Protein AF-A0A4R5DJC1-F1 (afdb_monomer_lite)

Radius of gyration: 18.37 Å; chains: 1; bounding box: 54×45×57 Å

InterPro domains:
  IPR001585 Transaldolase/Fructose-6-phosphate aldolase [PF00923] (17-155)
  IPR001585 Transaldolase/Fructose-6-phosphate aldolase [PTHR10683] (9-154)
  IPR004732 Transaldolase type 2 [MF_00493] (1-156)
  IPR013785 Aldolase-type TIM barrel [G3DSA:3.20.20.70] (5-159)
  IPR018225 Transaldolase, active site [PS01054] (43-51)

Foldseek 3Di:
DQDPQPQSVCVVVPHAAEAAAFAPCCLVVCVLLCCVVPVRHFEYEYDPVRLVCRCVPDPVCVVLVVVCVVVVNDPVRSSLVVVLVRQLSQLVSLPVSCVVVVNPTSEYEDEDDVVCLQPQVSLLVRLLVSCVSSVHPRYEYEHEPDPRNVVSQVNNFDDDDDDPDDDDHDTRYAYDDPDPDDDDDRDPDDDDDDDDDD

Organism: NCBI:txid2530372

Secondary structure (DSSP, 8-state):
---S-HHHHHHHTTPPEEES---HHHHHTSHHHHHHHHH-EEEE---HHHHHHHHHH-GGGHHHHHHHHHHT--HHHHHHHHHHHHHHHHHHHTHHHHHHTTTSS-EEEEEPPGGGTT-HHHHHHHHHHHHHHH--TTEEEEEE--TTTHHHHHHTS------SSS--PPPSEEEE---SS-----------------

Sequence (198 aa):
MTSTEPLAQLSAVGVAIWLDDLSRDRLHTGNLKSMIENKHVVGVTTNPSIFQTAISKSSLYDDHIRAAAETGEDAHGAVRRFTTDDVRNAADLFTAVAEQSGNGDGRVSIEVDPRLAHDTDATISQAQDLWTEIGRPNIYVKIPATTLSLPAITAASPSRPYEAGGARHDRAVSVLRLRRVGQWRTCARTSRKADNRW

pLDDT: mean 81.43, std 24.59, range [25.67, 98.69]

Structure (mmCIF, N/CA/C/O backbone):
data_AF-A0A4R5DJC1-F1
#
_entry.id   AF-A0A4R5DJC1-F1
#
loop_
_atom_site.group_PDB
_atom_site.id
_atom_site.type_symbol
_atom_site.label_atom_id
_atom_site.label_alt_id
_atom_site.label_comp_id
_atom_site.label_asym_id
_atom_site.label_entity_id
_atom_site.label_seq_id
_atom_site.pdbx_PDB_ins_code
_atom_site.Cartn_x
_atom_site.Cartn_y
_atom_site.Cartn_z
_atom_site.occupancy
_atom_site.B_iso_or_equiv
_atom_site.auth_seq_id
_atom_site.auth_comp_id
_atom_site.auth_asym_id
_atom_site.auth_atom_id
_atom_site.pdbx_PDB_model_num
ATOM 1 N N . MET A 1 1 ? 3.974 -1.816 -35.598 1.00 42.62 1 MET A N 1
ATOM 2 C CA . MET A 1 1 ? 3.033 -0.709 -35.331 1.00 42.62 1 MET A CA 1
ATOM 3 C C . MET A 1 1 ? 3.268 -0.248 -33.905 1.00 42.62 1 MET A C 1
ATOM 5 O O . MET A 1 1 ? 3.088 -1.044 -32.996 1.00 42.62 1 MET A O 1
ATOM 9 N N . THR A 1 2 ? 3.766 0.970 -33.704 1.00 51.94 2 THR A N 1
ATOM 10 C CA . THR A 1 2 ? 3.865 1.575 -32.368 1.00 51.94 2 THR A CA 1
ATOM 11 C C . THR A 1 2 ? 2.455 1.890 -31.880 1.00 51.94 2 THR A C 1
ATOM 13 O O . THR A 1 2 ? 1.727 2.597 -32.575 1.00 51.94 2 THR A O 1
ATOM 16 N N . SER A 1 3 ? 2.057 1.338 -30.731 1.00 60.03 3 SER A N 1
ATOM 17 C CA . SER A 1 3 ? 0.774 1.655 -30.092 1.00 60.03 3 SER A CA 1
ATOM 18 C C . SER A 1 3 ? 0.617 3.175 -29.952 1.00 60.03 3 SER A C 1
ATOM 20 O O . SER A 1 3 ? 1.565 3.858 -29.561 1.00 60.03 3 SER A O 1
ATOM 22 N N . THR A 1 4 ? -0.555 3.721 -30.289 1.00 74.88 4 THR A N 1
ATOM 23 C CA . THR A 1 4 ? -0.880 5.147 -30.094 1.00 74.88 4 THR A CA 1
ATOM 24 C C . THR A 1 4 ? -1.217 5.477 -28.639 1.00 74.88 4 THR A C 1
ATOM 26 O O . THR A 1 4 ? -1.464 6.636 -28.321 1.00 74.88 4 THR A O 1
ATOM 29 N N . GLU A 1 5 ? -1.244 4.482 -27.748 1.00 89.88 5 GLU A N 1
ATOM 30 C CA . GLU A 1 5 ? -1.493 4.679 -26.323 1.0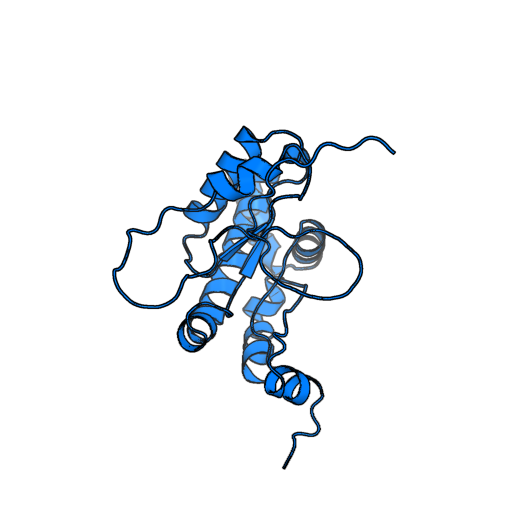0 89.88 5 GLU A CA 1
ATOM 31 C C . GLU A 1 5 ? -0.219 5.172 -25.604 1.00 89.88 5 GLU A C 1
ATOM 33 O O . GLU A 1 5 ? 0.782 4.451 -25.582 1.00 89.88 5 GLU A O 1
ATOM 38 N N . PRO A 1 6 ? -0.228 6.365 -24.971 1.00 94.25 6 PRO A N 1
ATOM 39 C CA . PRO A 1 6 ? 0.964 6.929 -24.327 1.00 94.25 6 PRO A CA 1
ATOM 40 C C . PRO A 1 6 ? 1.573 6.038 -23.236 1.00 94.25 6 PRO A C 1
ATOM 42 O O . PRO A 1 6 ? 2.793 5.957 -23.110 1.00 94.25 6 PRO A O 1
ATOM 45 N N . LEU A 1 7 ? 0.735 5.341 -22.462 1.00 94.88 7 LEU A N 1
ATOM 46 C CA . LEU A 1 7 ? 1.194 4.434 -21.406 1.00 94.88 7 LEU A CA 1
ATOM 47 C C . LEU A 1 7 ? 1.930 3.222 -21.990 1.00 94.88 7 LEU A C 1
ATOM 49 O O . LEU A 1 7 ? 3.010 2.879 -21.519 1.00 94.88 7 LEU A O 1
ATOM 53 N N . ALA A 1 8 ? 1.421 2.657 -23.086 1.00 94.25 8 ALA A N 1
ATOM 54 C CA . ALA A 1 8 ? 2.093 1.572 -23.796 1.00 94.25 8 ALA A CA 1
ATOM 55 C C . ALA A 1 8 ? 3.478 2.000 -24.309 1.00 94.25 8 ALA A C 1
ATOM 57 O O . ALA A 1 8 ? 4.434 1.229 -24.240 1.00 94.25 8 ALA A O 1
ATOM 58 N N . GLN A 1 9 ? 3.603 3.239 -24.799 1.00 95.00 9 GLN A N 1
ATOM 59 C CA . GLN A 1 9 ? 4.881 3.786 -25.266 1.00 95.00 9 GLN A CA 1
ATOM 60 C C . GLN A 1 9 ? 5.890 3.945 -24.122 1.00 95.00 9 GLN A C 1
ATOM 62 O O . GLN A 1 9 ? 7.054 3.588 -24.293 1.00 95.00 9 GLN A O 1
ATOM 67 N N . LEU A 1 10 ? 5.451 4.429 -22.954 1.00 95.69 10 LEU A N 1
ATOM 68 C CA . LEU A 1 10 ? 6.296 4.530 -21.759 1.00 95.69 10 LEU A CA 1
ATOM 69 C C . LEU A 1 10 ? 6.774 3.152 -21.286 1.00 95.69 10 LEU A C 1
ATOM 71 O O . LEU A 1 10 ? 7.970 2.960 -21.058 1.00 95.69 10 LEU A O 1
ATOM 75 N N . SER A 1 11 ? 5.873 2.172 -21.208 1.00 93.44 11 SER A N 1
ATOM 76 C CA . SER A 1 11 ? 6.240 0.804 -20.835 1.00 93.44 11 SER A CA 1
ATOM 77 C C . SER A 1 11 ? 7.200 0.168 -21.841 1.00 93.44 11 SER A C 1
ATOM 79 O O . SER A 1 11 ? 8.162 -0.480 -21.436 1.00 93.44 11 SER A O 1
ATOM 81 N N . ALA A 1 12 ? 7.011 0.406 -23.144 1.00 93.12 12 ALA A N 1
ATOM 82 C CA . ALA A 1 12 ? 7.888 -0.121 -24.191 1.00 93.12 12 ALA A CA 1
ATOM 83 C C . ALA A 1 12 ? 9.332 0.404 -24.102 1.00 93.12 12 ALA A C 1
ATOM 85 O O . ALA A 1 12 ? 10.256 -0.285 -24.532 1.00 93.12 12 ALA A O 1
ATOM 86 N N . VAL A 1 13 ? 9.545 1.595 -23.526 1.00 95.56 13 VAL A N 1
ATOM 87 C CA . VAL A 1 13 ? 10.888 2.147 -23.267 1.00 95.56 13 VAL A CA 1
ATOM 88 C C . VAL A 1 13 ? 11.408 1.845 -21.854 1.00 95.56 13 VAL A C 1
ATOM 90 O O . VAL A 1 13 ? 12.429 2.394 -21.444 1.00 95.56 13 VAL A O 1
ATOM 93 N N . GLY A 1 14 ? 10.732 0.961 -21.112 1.00 92.19 14 GLY A N 1
ATOM 94 C CA . GLY A 1 14 ? 11.166 0.479 -19.798 1.00 92.19 14 GLY A CA 1
ATOM 95 C C . GLY A 1 14 ? 10.777 1.371 -18.616 1.00 92.19 14 GLY A C 1
ATOM 96 O O . GLY A 1 14 ? 11.398 1.275 -17.558 1.00 92.19 14 GLY A O 1
ATOM 97 N N . VAL A 1 15 ? 9.782 2.253 -18.765 1.00 94.88 15 VAL A N 1
ATOM 98 C CA . VAL A 1 15 ? 9.244 3.044 -17.647 1.00 94.88 15 VAL A CA 1
ATOM 99 C C . VAL A 1 15 ? 8.121 2.270 -16.956 1.00 94.88 15 VAL A C 1
ATOM 101 O O . VAL A 1 15 ? 7.094 1.974 -17.565 1.00 94.88 15 VAL A O 1
ATOM 104 N N . ALA A 1 16 ? 8.299 1.994 -15.664 1.00 94.44 16 ALA A N 1
ATOM 105 C CA . ALA A 1 16 ? 7.258 1.421 -14.817 1.00 94.44 16 ALA A CA 1
ATOM 106 C C . ALA A 1 16 ? 6.186 2.473 -14.490 1.00 94.44 16 ALA A C 1
ATOM 108 O O . ALA A 1 16 ? 6.497 3.577 -14.034 1.00 94.44 16 ALA A O 1
ATOM 109 N N . ILE A 1 17 ? 4.917 2.126 -14.705 1.00 96.69 17 ILE A N 1
ATOM 110 C CA . ILE A 1 17 ? 3.771 2.997 -14.429 1.00 96.69 17 ILE A CA 1
ATOM 111 C C . ILE A 1 17 ? 3.125 2.543 -13.127 1.00 96.69 17 ILE A C 1
ATOM 113 O O . ILE A 1 17 ? 2.664 1.410 -13.013 1.00 96.69 17 ILE A O 1
ATOM 117 N N . TRP A 1 18 ? 3.108 3.429 -12.138 1.00 97.44 18 TRP A N 1
ATOM 118 C CA . TRP A 1 18 ? 2.534 3.158 -10.825 1.00 97.44 18 TRP A CA 1
ATOM 119 C C . TRP A 1 18 ? 1.333 4.067 -10.585 1.00 97.44 18 TRP A C 1
ATOM 121 O O . TRP A 1 18 ? 1.338 5.234 -10.985 1.00 97.44 18 TRP A O 1
ATOM 131 N N . LEU A 1 19 ? 0.308 3.528 -9.934 1.00 97.69 19 LEU A N 1
ATOM 132 C CA . LEU A 1 19 ? -0.859 4.285 -9.501 1.00 97.69 19 LEU A CA 1
ATOM 133 C C . LEU A 1 19 ? -0.604 4.870 -8.106 1.00 97.69 19 LEU A C 1
ATOM 135 O O . LEU A 1 19 ? -0.331 4.123 -7.172 1.00 97.69 19 LEU A O 1
ATOM 139 N N . ASP A 1 20 ? -0.737 6.187 -7.955 1.00 96.81 20 ASP A N 1
ATOM 140 C CA . ASP A 1 20 ? -0.621 6.877 -6.659 1.00 96.81 20 ASP A CA 1
ATOM 141 C C . ASP A 1 20 ? -1.987 7.039 -5.980 1.00 96.81 20 ASP A C 1
ATOM 143 O O . ASP A 1 20 ? -2.451 8.146 -5.714 1.00 96.81 20 ASP A O 1
ATOM 147 N N . ASP A 1 21 ? -2.678 5.914 -5.804 1.00 95.62 21 ASP A N 1
ATOM 148 C CA . ASP A 1 21 ? -3.993 5.823 -5.174 1.00 95.62 21 ASP A CA 1
ATOM 149 C C . ASP A 1 21 ? -4.309 4.360 -4.824 1.00 95.62 21 ASP A C 1
ATOM 151 O O . ASP A 1 21 ? -3.963 3.440 -5.569 1.00 95.62 21 ASP A O 1
ATOM 155 N N . LEU A 1 22 ? -5.029 4.146 -3.725 1.00 97.94 22 LEU A N 1
ATOM 156 C CA . LEU A 1 22 ? -5.624 2.860 -3.378 1.00 97.94 22 LEU A CA 1
ATOM 157 C C . LEU A 1 22 ? -6.878 3.090 -2.541 1.00 97.94 22 LEU A C 1
ATOM 159 O O . LEU A 1 22 ? -6.832 3.742 -1.500 1.00 97.94 22 LEU A O 1
ATOM 163 N N . SER A 1 23 ? -7.986 2.496 -2.971 1.00 98.06 23 SER A N 1
ATOM 164 C CA . SER A 1 23 ? -9.222 2.454 -2.198 1.00 98.06 23 SER A CA 1
ATOM 165 C C . SER A 1 23 ? -9.881 1.088 -2.309 1.00 98.06 23 SER A C 1
ATOM 167 O O . SER A 1 23 ? -9.732 0.385 -3.318 1.00 98.06 23 SER A O 1
ATOM 169 N N . ARG A 1 24 ? -10.668 0.734 -1.292 1.00 98.12 24 ARG A N 1
ATOM 170 C CA . ARG A 1 24 ? -11.489 -0.478 -1.306 1.00 98.12 24 ARG A CA 1
ATOM 171 C C . ARG A 1 24 ? -12.470 -0.508 -2.475 1.00 98.12 24 ARG A C 1
ATOM 173 O O . ARG A 1 24 ? -12.664 -1.566 -3.063 1.00 98.12 24 ARG A O 1
ATOM 180 N N . ASP A 1 25 ? -12.998 0.639 -2.899 1.00 98.25 25 ASP A N 1
ATOM 181 C CA . ASP A 1 25 ? -13.841 0.740 -4.095 1.00 98.25 25 ASP A CA 1
ATOM 182 C C . ASP A 1 25 ? -13.114 0.281 -5.355 1.00 98.25 25 ASP A C 1
ATOM 184 O O . ASP A 1 25 ? -13.673 -0.479 -6.144 1.00 98.25 25 ASP A O 1
ATOM 188 N N . ARG A 1 26 ? -11.855 0.694 -5.561 1.00 97.75 26 ARG A N 1
ATOM 189 C CA . ARG A 1 26 ? -11.093 0.280 -6.752 1.00 97.75 26 ARG A CA 1
ATOM 190 C C . ARG A 1 26 ? -10.818 -1.217 -6.774 1.00 97.75 26 ARG A C 1
ATOM 192 O O . ARG A 1 26 ? -10.780 -1.805 -7.856 1.00 97.75 26 ARG A O 1
ATOM 199 N N . LEU A 1 27 ? -10.624 -1.813 -5.598 1.00 98.19 27 LEU A N 1
ATOM 200 C CA . LEU A 1 27 ? -10.469 -3.256 -5.440 1.00 98.19 27 LEU A CA 1
ATOM 201 C C . LEU A 1 27 ? -11.789 -3.972 -5.750 1.00 98.19 27 LEU A C 1
ATOM 203 O O . LEU A 1 27 ? -11.830 -4.840 -6.617 1.00 98.19 27 LEU A O 1
ATOM 207 N N . HIS A 1 28 ? -12.877 -3.552 -5.104 1.00 97.62 28 HIS A N 1
ATOM 208 C CA . HIS A 1 28 ? -14.187 -4.193 -5.200 1.00 97.62 28 HIS A CA 1
ATOM 209 C C . HIS A 1 28 ? -14.818 -4.074 -6.597 1.00 97.62 28 HIS A C 1
ATOM 211 O O . HIS A 1 28 ? -15.391 -5.026 -7.115 1.00 97.62 28 HIS A O 1
ATOM 217 N N . THR A 1 29 ? -14.684 -2.916 -7.246 1.00 97.94 29 THR A N 1
ATOM 218 C CA . THR A 1 29 ? -15.231 -2.673 -8.595 1.00 97.94 29 THR A CA 1
ATOM 219 C C . THR A 1 29 ? -14.421 -3.333 -9.715 1.00 97.94 29 THR A C 1
ATOM 221 O O . THR A 1 29 ? -14.818 -3.267 -10.876 1.00 97.94 29 THR A O 1
ATOM 224 N N . GLY A 1 30 ? -13.261 -3.926 -9.407 1.00 98.06 30 GLY A N 1
ATOM 225 C CA . GLY A 1 30 ? -12.331 -4.449 -10.412 1.00 98.06 30 GLY A CA 1
ATOM 226 C C . GLY A 1 30 ? -11.577 -3.363 -11.190 1.00 98.06 30 GLY A C 1
ATOM 227 O O . GLY A 1 30 ? -10.864 -3.675 -12.145 1.00 98.06 30 GLY A O 1
ATOM 228 N N . ASN A 1 31 ? -11.690 -2.092 -10.789 1.00 98.44 31 ASN A N 1
ATOM 229 C CA . ASN A 1 31 ? -10.989 -0.987 -11.436 1.00 98.44 31 ASN A CA 1
ATOM 230 C C . ASN A 1 31 ? -9.466 -1.180 -11.408 1.00 98.44 31 ASN A C 1
ATOM 232 O O . ASN A 1 31 ? -8.831 -1.025 -12.449 1.00 98.44 31 ASN A O 1
ATOM 236 N N . LEU A 1 32 ? -8.890 -1.570 -10.262 1.00 98.50 32 LEU A N 1
ATOM 237 C CA . LEU A 1 32 ? -7.442 -1.782 -10.162 1.00 98.50 32 LEU A CA 1
ATOM 238 C C . LEU A 1 32 ? -6.976 -2.907 -11.096 1.00 98.50 32 LEU A C 1
ATOM 240 O O . LEU A 1 32 ? -6.005 -2.736 -11.827 1.00 98.50 32 LEU A O 1
ATOM 244 N N . LYS A 1 33 ? -7.718 -4.018 -11.144 1.00 98.31 33 LYS A N 1
ATOM 245 C CA . LYS A 1 33 ? -7.447 -5.125 -12.069 1.00 98.31 33 LYS A CA 1
ATOM 246 C C . LYS A 1 33 ? -7.473 -4.659 -13.529 1.00 98.31 33 LYS A C 1
ATOM 248 O O . LYS A 1 33 ? -6.544 -4.937 -14.279 1.00 98.31 33 LYS A O 1
ATOM 253 N N . SER A 1 34 ? -8.479 -3.872 -13.911 1.00 98.06 34 SER A N 1
ATOM 254 C CA . SER A 1 34 ? -8.561 -3.303 -15.260 1.00 98.06 34 SER A CA 1
ATOM 255 C C . SER A 1 34 ? -7.389 -2.368 -15.582 1.00 98.06 34 SER A C 1
ATOM 257 O O . SER A 1 34 ? -6.911 -2.358 -16.714 1.00 98.06 34 SER A O 1
ATOM 259 N N . MET A 1 35 ? -6.881 -1.604 -14.610 1.00 97.94 35 MET A N 1
ATOM 260 C CA . MET A 1 35 ? -5.698 -0.758 -14.806 1.00 97.94 35 MET A CA 1
ATOM 261 C C . MET A 1 35 ? -4.417 -1.579 -15.014 1.00 97.94 35 MET A C 1
ATOM 263 O O . MET A 1 35 ? -3.579 -1.202 -15.834 1.00 97.94 35 MET A O 1
ATOM 267 N N . ILE A 1 36 ? -4.283 -2.710 -14.320 1.00 97.56 36 ILE A N 1
ATOM 268 C CA . ILE A 1 36 ? -3.177 -3.653 -14.531 1.00 97.56 36 ILE A CA 1
ATOM 269 C C . ILE A 1 36 ? -3.233 -4.209 -15.959 1.00 97.56 36 ILE A C 1
ATOM 271 O O . ILE A 1 36 ? -2.260 -4.118 -16.702 1.00 97.56 36 ILE A O 1
ATOM 275 N N . GLU A 1 37 ? -4.396 -4.721 -16.366 1.00 95.88 37 GLU A N 1
ATOM 276 C CA . GLU A 1 37 ? -4.577 -5.417 -17.647 1.00 95.88 37 GLU A CA 1
ATOM 277 C C . GLU A 1 37 ? -4.556 -4.472 -18.858 1.00 95.88 37 GLU A C 1
ATOM 279 O O . GLU A 1 37 ? -3.999 -4.811 -19.899 1.00 95.88 37 GLU A O 1
ATOM 284 N N . ASN A 1 38 ? -5.149 -3.280 -18.729 1.00 95.75 38 ASN A N 1
ATOM 285 C CA . ASN A 1 38 ? -5.470 -2.413 -19.870 1.00 95.75 38 ASN A CA 1
ATOM 286 C C . ASN A 1 38 ? -4.793 -1.037 -19.826 1.00 95.75 38 ASN A C 1
ATOM 288 O O . ASN A 1 38 ? -5.011 -0.224 -20.726 1.00 95.75 38 ASN A O 1
ATOM 292 N N . LYS A 1 39 ? -4.053 -0.714 -18.758 1.00 96.00 39 LYS A N 1
ATOM 293 C CA . LYS A 1 39 ? -3.379 0.589 -18.593 1.00 96.00 39 LYS A CA 1
ATOM 294 C C . LYS A 1 39 ? -1.911 0.473 -18.207 1.00 96.00 39 LYS A C 1
ATOM 296 O O . LYS A 1 39 ? -1.306 1.479 -17.847 1.00 96.00 39 LYS A O 1
ATOM 301 N N . HIS A 1 40 ? -1.330 -0.721 -18.326 1.00 95.81 40 HIS A N 1
ATOM 302 C CA . HIS A 1 40 ? 0.083 -0.976 -18.048 1.00 95.81 40 HIS A CA 1
ATOM 303 C C . HIS A 1 40 ? 0.516 -0.588 -16.622 1.00 95.81 40 HIS A C 1
ATOM 305 O O . HIS A 1 40 ? 1.689 -0.299 -16.393 1.00 95.81 40 HIS A O 1
ATOM 311 N N . VAL A 1 41 ? -0.417 -0.552 -15.661 1.00 97.62 41 VAL A N 1
ATOM 312 C CA . VAL A 1 41 ? -0.086 -0.269 -14.261 1.00 97.62 41 VAL A CA 1
ATOM 313 C C . VAL A 1 41 ? 0.594 -1.491 -13.659 1.00 97.62 41 VAL A C 1
ATOM 315 O O . VAL A 1 41 ? 0.041 -2.586 -13.662 1.00 97.62 41 VAL A O 1
ATOM 318 N N . VAL A 1 42 ? 1.789 -1.288 -13.111 1.00 97.81 42 VAL A N 1
ATOM 319 C CA . VAL A 1 42 ? 2.643 -2.355 -12.572 1.00 97.81 42 VAL A CA 1
ATOM 320 C C . VAL A 1 42 ? 2.981 -2.170 -11.091 1.00 97.81 42 VAL A C 1
ATOM 322 O O . VAL A 1 42 ? 3.782 -2.914 -10.535 1.00 97.81 42 VAL A O 1
ATOM 325 N N . GLY A 1 43 ? 2.362 -1.202 -10.422 1.00 97.50 43 GLY A N 1
ATOM 326 C CA . GLY A 1 43 ? 2.490 -1.022 -8.981 1.00 97.50 43 GLY A CA 1
ATOM 327 C C . GLY A 1 43 ? 1.546 0.041 -8.438 1.00 97.50 43 GLY A C 1
ATOM 328 O O . GLY A 1 43 ? 0.920 0.784 -9.199 1.00 97.50 43 GLY A O 1
ATOM 329 N N . VAL A 1 44 ? 1.444 0.107 -7.114 1.00 97.81 44 VAL A N 1
ATOM 330 C CA . VAL A 1 44 ? 0.605 1.067 -6.389 1.00 97.81 44 VAL A CA 1
ATOM 331 C C . VAL A 1 44 ? 1.393 1.698 -5.249 1.00 97.81 44 VAL A C 1
ATOM 333 O O . VAL A 1 44 ? 2.062 1.000 -4.479 1.00 97.81 44 VAL A O 1
ATOM 336 N N . THR A 1 45 ? 1.265 3.015 -5.100 1.00 95.69 45 THR A N 1
ATOM 337 C CA . THR A 1 45 ? 1.668 3.731 -3.893 1.00 95.69 45 THR A CA 1
ATOM 338 C C . THR A 1 45 ? 0.472 4.157 -3.055 1.00 95.69 45 THR A C 1
ATOM 340 O O . THR A 1 45 ? -0.591 4.495 -3.562 1.00 95.69 45 THR A O 1
ATOM 343 N N . THR A 1 46 ? 0.668 4.147 -1.738 1.00 96.06 46 THR A N 1
ATOM 344 C CA . THR A 1 46 ? -0.296 4.652 -0.756 1.00 96.06 46 THR A CA 1
ATOM 345 C C . THR A 1 46 ? 0.408 5.608 0.188 1.00 96.06 46 THR A C 1
ATOM 347 O O . THR A 1 46 ? 1.640 5.632 0.269 1.00 96.06 46 THR A O 1
ATOM 350 N N . ASN A 1 47 ? -0.360 6.420 0.897 1.00 93.56 47 ASN A N 1
ATOM 351 C CA . ASN A 1 47 ? 0.103 7.292 1.967 1.00 93.56 47 ASN A CA 1
ATOM 352 C C . ASN A 1 47 ? -1.092 7.581 2.905 1.00 93.56 47 ASN A C 1
ATOM 354 O O . ASN A 1 47 ? -2.231 7.245 2.558 1.00 93.56 47 ASN A O 1
ATOM 358 N N . PRO A 1 48 ? -0.876 8.200 4.078 1.00 93.38 48 PRO A N 1
ATOM 359 C CA . PRO A 1 48 ? -1.962 8.450 5.023 1.00 93.38 48 PRO A CA 1
ATOM 360 C C . PRO A 1 48 ? -3.136 9.269 4.457 1.00 93.38 48 PRO A C 1
ATOM 362 O O . PRO A 1 48 ? -4.282 8.988 4.800 1.00 93.38 48 PRO A O 1
ATOM 365 N N . SER A 1 49 ? -2.898 10.246 3.571 1.00 94.00 49 SER A N 1
ATOM 366 C CA . SER A 1 49 ? -3.982 11.074 3.017 1.00 94.00 49 SER A CA 1
ATOM 367 C C . SER A 1 49 ? -4.811 10.345 1.953 1.00 94.00 49 SER A C 1
ATOM 369 O O . SER A 1 49 ? -6.023 10.570 1.870 1.00 94.00 49 SER A O 1
ATOM 371 N N . ILE A 1 50 ? -4.194 9.431 1.192 1.00 94.88 50 ILE A N 1
ATOM 372 C CA . ILE A 1 50 ? -4.894 8.499 0.294 1.00 94.88 50 ILE A CA 1
ATOM 373 C C . ILE A 1 50 ? -5.878 7.654 1.109 1.00 94.88 50 ILE A C 1
ATOM 375 O O . ILE A 1 50 ? -7.073 7.662 0.817 1.00 94.88 50 ILE A O 1
ATOM 379 N N . PHE A 1 51 ? -5.422 7.010 2.189 1.00 97.06 51 PHE A N 1
ATOM 380 C CA . PHE A 1 51 ? -6.301 6.174 3.011 1.00 97.06 51 PHE A CA 1
ATOM 381 C C . PHE A 1 51 ? -7.354 6.964 3.778 1.00 97.06 51 PHE A C 1
ATOM 383 O O . PHE A 1 51 ? -8.503 6.534 3.839 1.00 97.06 51 PHE A O 1
ATOM 390 N N . GLN A 1 52 ? -7.015 8.146 4.298 1.00 96.38 52 GLN A N 1
ATOM 391 C CA . GLN A 1 52 ? -8.007 9.042 4.890 1.00 96.38 52 GLN A CA 1
ATOM 392 C C . GLN A 1 52 ? -9.139 9.329 3.893 1.00 96.38 52 GLN A C 1
ATOM 394 O O . GLN A 1 52 ? -10.317 9.266 4.247 1.00 96.38 52 GLN A O 1
ATOM 399 N N . THR A 1 53 ? -8.793 9.632 2.641 1.00 97.12 53 THR A N 1
ATOM 400 C CA . THR A 1 53 ? -9.774 9.915 1.588 1.00 97.12 53 THR A CA 1
ATOM 401 C C . THR A 1 53 ? -10.587 8.674 1.231 1.00 97.12 53 THR A C 1
ATOM 403 O O . THR A 1 53 ? -11.805 8.778 1.116 1.00 97.12 53 THR A O 1
ATOM 406 N N . ALA A 1 54 ? -9.944 7.513 1.087 1.00 97.25 54 ALA A N 1
ATOM 407 C CA . ALA A 1 54 ? -10.614 6.253 0.775 1.00 97.25 54 ALA A CA 1
ATOM 408 C C . ALA A 1 54 ? -11.633 5.864 1.857 1.00 97.25 54 ALA A C 1
ATOM 410 O O . ALA A 1 54 ? -12.791 5.605 1.540 1.00 97.25 54 ALA A O 1
ATOM 411 N N . ILE A 1 55 ? -11.225 5.901 3.129 1.00 97.56 55 ILE A N 1
ATOM 412 C CA . ILE A 1 55 ? -12.068 5.511 4.266 1.00 97.56 55 ILE A CA 1
ATOM 413 C C . ILE A 1 55 ? -13.227 6.496 4.453 1.00 97.56 55 ILE A C 1
ATOM 415 O O . ILE A 1 55 ? -14.361 6.082 4.656 1.00 97.56 55 ILE A O 1
ATOM 419 N N . SER A 1 56 ? -12.976 7.805 4.348 1.00 96.56 56 SER A N 1
ATOM 420 C CA . SER A 1 56 ? -14.010 8.824 4.598 1.00 96.56 56 SER A CA 1
ATOM 421 C C . SER A 1 56 ? -15.068 8.959 3.498 1.00 96.56 56 SER A C 1
ATOM 423 O O . SER A 1 56 ? -16.099 9.588 3.732 1.00 96.56 56 SER A O 1
ATOM 425 N N . LYS A 1 57 ? -14.822 8.424 2.295 1.00 95.81 57 LYS A N 1
ATOM 426 C CA . LYS A 1 57 ? -15.705 8.602 1.127 1.00 95.81 57 LYS A CA 1
ATOM 427 C C . LYS A 1 57 ? -16.399 7.327 0.662 1.00 95.81 57 LYS A C 1
ATOM 429 O O . LYS A 1 57 ? -17.124 7.384 -0.329 1.00 95.81 57 LYS A O 1
ATOM 434 N N . SER A 1 58 ? -16.179 6.203 1.335 1.00 96.69 58 SER A N 1
ATOM 435 C CA . SER A 1 58 ? -16.680 4.905 0.899 1.00 96.69 58 SER A CA 1
ATOM 436 C C . SER A 1 58 ? -17.508 4.235 1.979 1.00 96.69 58 SER A C 1
ATOM 438 O O . SER A 1 58 ? -17.034 4.021 3.092 1.00 96.69 58 SER A O 1
ATOM 440 N N . SER A 1 59 ? -18.722 3.825 1.614 1.00 97.31 59 SER A N 1
ATOM 441 C CA . SER A 1 59 ? -19.583 3.023 2.484 1.00 97.31 59 SER A CA 1
ATOM 442 C C . SER A 1 59 ? -19.085 1.583 2.651 1.00 97.31 59 SER A C 1
ATOM 444 O O . SER A 1 59 ? -19.560 0.864 3.525 1.00 97.31 59 SER A O 1
ATOM 446 N N . LEU A 1 60 ? -18.087 1.146 1.867 1.00 97.75 60 LEU A N 1
ATOM 447 C CA . LEU A 1 60 ? -17.489 -0.190 1.993 1.00 97.75 60 LEU A CA 1
ATOM 448 C C . LEU A 1 60 ? -16.707 -0.382 3.305 1.00 97.75 60 LEU A C 1
ATOM 450 O O . LEU A 1 60 ? -16.283 -1.499 3.606 1.00 97.75 60 LEU A O 1
ATOM 454 N N . TYR A 1 61 ? -16.494 0.684 4.082 1.00 97.88 61 TYR A N 1
ATOM 455 C CA . TYR A 1 61 ? -15.907 0.605 5.419 1.00 97.88 61 TYR A CA 1
ATOM 456 C C . TYR A 1 61 ? -16.955 0.655 6.539 1.00 97.88 61 TYR A C 1
ATOM 458 O O . TYR A 1 61 ? -16.602 0.340 7.671 1.00 97.88 61 TYR A O 1
ATOM 466 N N . ASP A 1 62 ? -18.224 0.984 6.264 1.00 97.25 62 ASP A N 1
ATOM 467 C CA . ASP A 1 62 ? -19.232 1.270 7.300 1.00 97.25 62 ASP A CA 1
ATOM 468 C C . ASP A 1 62 ? -19.439 0.096 8.264 1.00 97.25 62 ASP A C 1
ATOM 470 O O . ASP A 1 62 ? -19.415 0.271 9.484 1.00 97.25 62 ASP A O 1
ATOM 474 N N . ASP A 1 63 ? -19.586 -1.117 7.730 1.00 96.25 63 ASP A N 1
ATOM 475 C CA . ASP A 1 63 ? -19.773 -2.319 8.547 1.00 96.25 63 ASP A CA 1
ATOM 476 C C . ASP A 1 63 ? -18.512 -2.664 9.346 1.00 96.25 63 ASP A C 1
ATOM 478 O O . ASP A 1 63 ? -18.594 -3.082 10.500 1.00 96.25 63 ASP A O 1
ATOM 482 N N . HIS A 1 64 ? -17.333 -2.418 8.773 1.00 95.25 64 HIS A N 1
ATOM 483 C CA . HIS A 1 64 ? -16.062 -2.640 9.457 1.00 95.25 64 HIS A CA 1
ATOM 484 C C . HIS A 1 64 ? -15.814 -1.615 10.573 1.00 95.25 64 HIS A C 1
ATOM 486 O O . HIS A 1 64 ? -15.259 -1.976 11.612 1.00 95.25 64 HIS A O 1
ATOM 492 N N . ILE A 1 65 ? -16.226 -0.360 10.368 1.00 96.88 65 ILE A N 1
ATOM 493 C CA . ILE A 1 65 ? -16.181 0.717 11.364 1.00 96.88 65 ILE A CA 1
ATOM 494 C C . ILE A 1 65 ? -17.160 0.413 12.499 1.00 96.88 65 ILE A C 1
ATOM 496 O O . ILE A 1 65 ? -16.793 0.534 13.667 1.00 96.88 65 ILE A O 1
ATOM 500 N N . ARG A 1 66 ? -18.382 -0.031 12.178 1.00 97.00 66 ARG A N 1
ATOM 501 C CA . ARG A 1 66 ? -19.373 -0.426 13.188 1.00 97.00 66 ARG A CA 1
ATOM 502 C C . ARG A 1 66 ? -18.865 -1.590 14.033 1.00 97.00 66 ARG A C 1
ATOM 504 O O . ARG A 1 66 ? -18.900 -1.499 15.254 1.00 97.00 66 ARG A O 1
ATOM 511 N N . ALA A 1 67 ? -18.307 -2.619 13.396 1.00 95.81 67 ALA A N 1
ATOM 512 C CA . ALA A 1 67 ? -17.719 -3.754 14.098 1.00 95.81 67 ALA A CA 1
ATOM 513 C C . ALA A 1 67 ? -16.551 -3.339 15.012 1.00 95.81 67 ALA A C 1
ATOM 515 O O . ALA A 1 67 ? -16.467 -3.815 16.139 1.00 95.81 67 ALA A O 1
ATOM 516 N N . ALA A 1 68 ? -15.677 -2.427 14.565 1.00 95.94 68 ALA A N 1
ATOM 517 C CA . ALA A 1 68 ? -14.590 -1.895 15.395 1.00 95.94 68 ALA A CA 1
ATOM 518 C C . ALA A 1 68 ? -15.122 -1.148 16.634 1.00 95.94 68 ALA A C 1
ATOM 520 O O . ALA A 1 68 ? -14.603 -1.308 17.738 1.00 95.94 68 ALA A O 1
ATOM 521 N N . ALA A 1 69 ? -16.193 -0.366 16.468 1.00 95.81 69 ALA A N 1
ATOM 522 C CA . ALA A 1 69 ? -16.831 0.339 17.576 1.00 95.81 69 ALA A CA 1
ATOM 523 C C . ALA A 1 69 ? -17.497 -0.623 18.576 1.00 95.81 69 ALA A C 1
ATOM 525 O O . ALA A 1 69 ? -17.401 -0.414 19.783 1.00 95.81 69 ALA A O 1
ATOM 526 N N . GLU A 1 70 ? -18.139 -1.689 18.090 1.00 96.75 70 GLU A N 1
ATOM 527 C CA . GLU A 1 70 ? -18.785 -2.710 18.926 1.00 96.75 70 GLU A CA 1
ATOM 528 C C . GLU A 1 70 ? -17.783 -3.508 19.771 1.00 96.75 70 GLU A C 1
ATOM 530 O O . GLU A 1 70 ? -18.094 -3.885 20.901 1.00 96.75 70 GLU A O 1
ATOM 535 N N . THR A 1 71 ? -16.572 -3.742 19.259 1.00 95.25 71 THR A N 1
ATOM 536 C CA . THR A 1 71 ? -15.508 -4.459 19.981 1.00 95.25 71 THR A CA 1
ATOM 537 C C . THR A 1 71 ? -14.640 -3.554 20.856 1.00 95.25 71 THR A C 1
ATOM 539 O O . THR A 1 71 ? -13.798 -4.059 21.599 1.00 95.25 71 THR A O 1
ATOM 542 N N . GLY A 1 72 ? -14.837 -2.233 20.798 1.00 95.44 72 GLY A N 1
ATOM 543 C CA . GLY A 1 72 ? -14.015 -1.260 21.519 1.00 95.44 72 GLY A CA 1
ATOM 544 C C . GLY A 1 72 ? -12.594 -1.116 20.963 1.00 95.44 72 GLY A C 1
ATOM 545 O O . GLY A 1 72 ? -11.700 -0.692 21.695 1.00 95.44 72 GLY A O 1
ATOM 546 N N . GLU A 1 73 ? -12.372 -1.476 19.695 1.00 96.19 73 GLU A N 1
ATOM 547 C CA . GLU A 1 73 ? -11.106 -1.250 18.995 1.00 96.19 73 GLU A CA 1
ATOM 548 C C . GLU A 1 73 ? -10.842 0.259 18.878 1.00 96.19 73 GLU A C 1
ATOM 550 O O . GLU A 1 73 ? -11.725 1.043 18.517 1.00 96.19 73 GLU A O 1
ATOM 555 N N . ASP A 1 74 ? -9.619 0.693 19.187 1.00 95.56 74 ASP A N 1
ATOM 556 C CA . ASP A 1 74 ? -9.260 2.096 19.031 1.00 95.56 74 ASP A CA 1
ATOM 557 C C . ASP A 1 74 ? -9.130 2.477 17.544 1.00 95.56 74 ASP A C 1
ATOM 559 O O . ASP A 1 74 ? -8.863 1.650 16.668 1.00 95.56 74 ASP A O 1
ATOM 563 N N . ALA A 1 75 ? -9.294 3.767 17.244 1.00 93.56 75 ALA A N 1
ATOM 564 C CA . ALA A 1 75 ? -9.291 4.253 15.866 1.00 93.56 75 ALA A CA 1
ATOM 565 C C . ALA A 1 75 ? -7.973 3.973 15.119 1.00 93.56 75 ALA A C 1
ATOM 567 O O . ALA A 1 75 ? -7.993 3.789 13.902 1.00 93.56 75 ALA A O 1
ATOM 568 N N . HIS A 1 76 ? -6.831 3.943 15.816 1.00 92.06 76 HIS A N 1
ATOM 569 C CA . HIS A 1 76 ? -5.547 3.643 15.189 1.00 92.06 76 HIS A CA 1
ATOM 570 C C . HIS A 1 76 ? -5.465 2.162 14.803 1.00 92.06 76 HIS A C 1
ATOM 572 O O . HIS A 1 76 ? -5.064 1.861 13.677 1.00 92.06 76 HIS A O 1
ATOM 578 N N . GLY A 1 77 ? -5.912 1.262 15.685 1.00 94.38 77 GLY A N 1
ATOM 579 C CA . GLY A 1 77 ? -6.066 -0.166 15.394 1.00 94.38 77 GLY A CA 1
ATOM 580 C C . GLY A 1 77 ? -6.965 -0.419 14.182 1.00 94.38 77 GLY A C 1
ATOM 581 O O . GLY A 1 77 ? -6.533 -1.049 13.213 1.00 94.38 77 GLY A O 1
ATOM 582 N N . ALA A 1 78 ? -8.155 0.190 14.169 1.00 96.25 78 ALA A N 1
ATOM 583 C CA . ALA A 1 78 ? -9.118 0.020 13.083 1.00 96.25 78 ALA A CA 1
ATOM 584 C C . ALA A 1 78 ? -8.571 0.515 11.731 1.00 96.25 78 ALA A C 1
ATOM 586 O O . ALA A 1 78 ? -8.636 -0.201 10.730 1.00 96.25 78 ALA A O 1
ATOM 587 N N . VAL A 1 79 ? -7.972 1.714 11.692 1.00 95.69 79 VAL A N 1
ATOM 588 C CA . VAL A 1 79 ? -7.356 2.254 10.466 1.00 95.69 79 VAL A CA 1
ATOM 589 C C . VAL A 1 79 ? -6.211 1.363 9.995 1.00 95.69 79 VAL A C 1
ATOM 591 O O . VAL A 1 79 ? -6.136 1.049 8.806 1.00 95.69 79 VAL A O 1
ATOM 594 N N . ARG A 1 80 ? -5.334 0.913 10.900 1.00 95.69 80 ARG A N 1
ATOM 595 C CA . ARG A 1 80 ? -4.248 -0.005 10.545 1.00 95.69 80 ARG A CA 1
ATOM 596 C C . ARG A 1 80 ? -4.811 -1.259 9.882 1.00 95.69 80 ARG A C 1
ATOM 598 O O . ARG A 1 80 ? -4.422 -1.547 8.757 1.00 95.69 80 ARG A O 1
ATOM 605 N N . ARG A 1 81 ? -5.792 -1.912 10.507 1.00 96.25 81 ARG A N 1
ATOM 606 C CA . ARG A 1 81 ? -6.432 -3.122 9.977 1.00 96.25 81 ARG A CA 1
ATOM 607 C C . ARG A 1 81 ? -7.052 -2.903 8.596 1.00 96.25 81 ARG A C 1
ATOM 609 O O . ARG A 1 81 ? -6.827 -3.692 7.685 1.00 96.25 81 ARG A O 1
ATOM 616 N N . PHE A 1 82 ? -7.799 -1.815 8.397 1.00 97.62 82 PHE A N 1
ATOM 617 C CA . PHE A 1 82 ? -8.426 -1.544 7.097 1.00 97.62 82 PHE A CA 1
ATOM 618 C C . PHE A 1 82 ? -7.392 -1.340 5.989 1.00 97.62 82 PHE A C 1
ATOM 620 O O . PHE A 1 82 ? -7.553 -1.856 4.884 1.00 97.62 82 PHE A O 1
ATOM 627 N N . THR A 1 83 ? -6.328 -0.596 6.288 1.00 97.69 83 THR A N 1
ATOM 628 C CA . THR A 1 83 ? -5.294 -0.259 5.304 1.00 97.69 83 THR A CA 1
ATOM 629 C C . THR A 1 83 ? -4.379 -1.441 4.986 1.00 97.69 83 THR A C 1
ATOM 631 O O . THR A 1 83 ? -4.014 -1.624 3.823 1.00 97.69 83 THR A O 1
ATOM 634 N N . THR A 1 84 ? -4.051 -2.289 5.969 1.00 98.12 84 THR A N 1
ATOM 635 C CA . THR A 1 84 ? -3.282 -3.523 5.745 1.00 98.12 84 THR A CA 1
ATOM 636 C C . THR A 1 84 ? -4.094 -4.558 4.970 1.00 98.12 84 THR A C 1
ATOM 638 O O . THR A 1 84 ? -3.537 -5.202 4.080 1.00 98.12 84 THR A O 1
ATOM 641 N N . ASP A 1 85 ? -5.405 -4.665 5.211 1.00 98.38 85 ASP A N 1
ATOM 642 C CA . ASP A 1 85 ? -6.309 -5.501 4.412 1.00 98.38 85 ASP A CA 1
ATOM 643 C C . ASP A 1 85 ? -6.364 -5.046 2.946 1.00 98.38 85 ASP A C 1
ATOM 645 O O . ASP A 1 85 ? -6.207 -5.860 2.032 1.00 98.38 85 ASP A O 1
ATOM 649 N N . ASP A 1 86 ? -6.529 -3.744 2.701 1.00 98.62 86 ASP A N 1
ATOM 650 C CA . ASP A 1 86 ? -6.591 -3.204 1.340 1.00 98.62 86 ASP A CA 1
ATOM 651 C C . ASP A 1 86 ? -5.254 -3.384 0.598 1.00 98.62 86 ASP A C 1
ATOM 653 O O . ASP A 1 86 ? -5.239 -3.773 -0.572 1.00 98.62 86 ASP A O 1
ATOM 657 N N . VAL A 1 87 ? -4.119 -3.176 1.277 1.00 98.62 87 VAL A N 1
ATOM 658 C CA . VAL A 1 87 ? -2.782 -3.425 0.707 1.00 98.62 87 VAL A CA 1
ATOM 659 C C . VAL A 1 87 ? -2.561 -4.908 0.428 1.00 98.62 87 VAL A C 1
ATOM 661 O O . VAL A 1 87 ? -2.003 -5.236 -0.618 1.00 98.62 87 VAL A O 1
ATOM 664 N N . ARG A 1 88 ? -3.015 -5.809 1.308 1.00 98.62 88 ARG A N 1
ATOM 665 C CA . ARG A 1 88 ? -2.932 -7.261 1.088 1.00 98.62 88 ARG A CA 1
ATOM 666 C C . ARG A 1 88 ? -3.702 -7.669 -0.167 1.00 98.62 88 ARG A C 1
ATOM 668 O O . ARG A 1 88 ? -3.144 -8.343 -1.028 1.00 98.62 88 ARG A O 1
ATOM 675 N N . ASN A 1 89 ? -4.934 -7.187 -0.305 1.00 98.69 89 ASN A N 1
ATOM 676 C CA . ASN A 1 89 ? -5.784 -7.463 -1.463 1.00 98.69 89 ASN A CA 1
ATOM 677 C C . ASN A 1 89 ? -5.201 -6.883 -2.760 1.00 98.69 89 ASN A C 1
ATOM 679 O O . ASN A 1 89 ? -5.227 -7.533 -3.803 1.00 98.69 89 ASN A O 1
ATOM 683 N N . ALA A 1 90 ? -4.637 -5.674 -2.710 1.00 98.69 90 ALA A N 1
ATOM 684 C CA . ALA A 1 90 ? -3.931 -5.101 -3.851 1.00 98.69 90 ALA A CA 1
ATOM 685 C C . ALA A 1 90 ? -2.693 -5.932 -4.219 1.00 98.69 90 ALA A C 1
ATOM 687 O O . ALA A 1 90 ? -2.470 -6.211 -5.394 1.00 98.69 90 ALA A O 1
ATOM 688 N N . ALA A 1 91 ? -1.904 -6.358 -3.229 1.00 98.31 91 ALA A N 1
ATOM 689 C CA . ALA A 1 91 ? -0.711 -7.168 -3.446 1.00 98.31 91 ALA A CA 1
ATOM 690 C C . ALA A 1 91 ? -1.046 -8.511 -4.115 1.00 98.31 91 ALA A C 1
ATOM 692 O O . ALA A 1 91 ? -0.314 -8.922 -5.016 1.00 98.31 91 ALA A O 1
ATOM 693 N N . ASP A 1 92 ? -2.176 -9.128 -3.758 1.00 98.62 92 ASP A N 1
ATOM 694 C CA . ASP A 1 92 ? -2.690 -10.338 -4.413 1.00 98.62 92 ASP A CA 1
ATOM 695 C C . ASP A 1 92 ? -3.030 -10.115 -5.898 1.00 98.62 92 ASP A C 1
ATOM 697 O O . ASP A 1 92 ? -2.744 -10.964 -6.741 1.00 98.62 92 ASP A O 1
ATOM 701 N N . LEU A 1 93 ? -3.568 -8.947 -6.267 1.00 98.56 93 LEU A N 1
ATOM 702 C CA . LEU A 1 93 ? -3.825 -8.619 -7.677 1.00 98.56 93 LEU A CA 1
ATOM 703 C C . LEU A 1 93 ? -2.539 -8.431 -8.495 1.00 98.56 93 LEU A C 1
ATOM 705 O O . LEU A 1 93 ? -2.545 -8.637 -9.709 1.00 98.56 93 LEU A O 1
ATOM 709 N N . PHE A 1 94 ? -1.436 -8.056 -7.847 1.00 98.31 94 PHE A N 1
ATOM 710 C CA . PHE A 1 94 ? -0.147 -7.832 -8.500 1.00 98.31 94 PHE A CA 1
ATOM 711 C C . PHE A 1 94 ? 0.777 -9.058 -8.518 1.00 98.31 94 PHE A C 1
ATOM 713 O O . PHE A 1 94 ? 1.861 -8.965 -9.096 1.00 98.31 94 PHE A O 1
ATOM 720 N N . THR A 1 95 ? 0.384 -10.205 -7.947 1.00 97.25 95 THR A N 1
A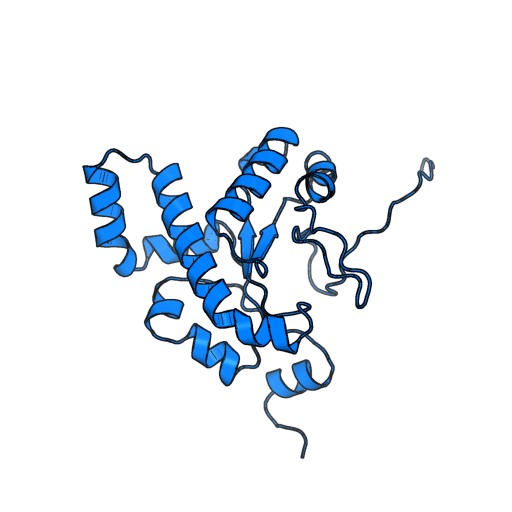TOM 721 C CA . THR A 1 95 ? 1.245 -11.402 -7.863 1.00 97.25 95 THR A CA 1
ATOM 722 C C . THR A 1 95 ? 1.799 -11.821 -9.225 1.00 97.25 95 THR A C 1
ATOM 724 O O . THR A 1 95 ? 3.010 -11.965 -9.370 1.00 97.25 95 THR A O 1
ATOM 727 N N . ALA A 1 96 ? 0.948 -11.909 -10.253 1.00 96.62 96 ALA A N 1
ATOM 728 C CA . ALA A 1 96 ? 1.386 -12.291 -11.597 1.00 96.62 96 ALA A CA 1
ATOM 729 C C . ALA A 1 96 ? 2.387 -11.287 -12.203 1.00 96.62 96 ALA A C 1
ATOM 731 O O . ALA A 1 96 ? 3.342 -11.685 -12.866 1.00 96.62 96 ALA A O 1
ATOM 732 N N . VAL A 1 97 ? 2.205 -9.985 -11.951 1.00 96.56 97 VAL A N 1
ATOM 733 C CA . VAL A 1 97 ? 3.124 -8.936 -12.429 1.00 96.56 97 VAL A CA 1
ATOM 734 C C . VAL A 1 97 ? 4.466 -9.024 -11.698 1.00 96.56 97 VAL A C 1
ATOM 736 O O . VAL A 1 97 ? 5.524 -8.883 -12.317 1.00 96.56 97 VAL A O 1
ATOM 739 N N . ALA A 1 98 ? 4.445 -9.299 -10.392 1.00 9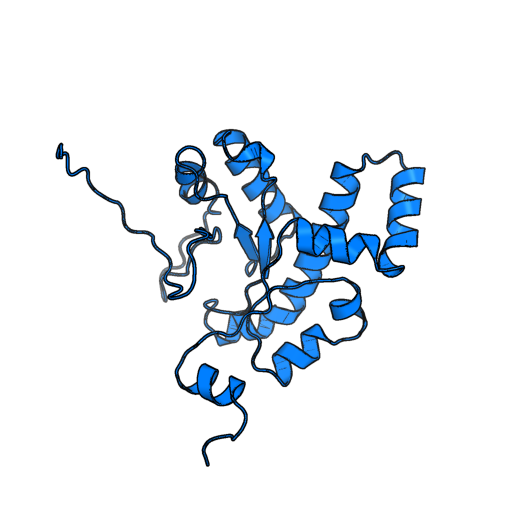3.12 98 ALA A N 1
ATOM 740 C CA . ALA A 1 98 ? 5.656 -9.506 -9.607 1.00 93.12 98 ALA A CA 1
ATOM 741 C C . ALA A 1 98 ? 6.440 -10.723 -10.118 1.00 93.12 98 ALA A C 1
ATOM 743 O O . ALA A 1 98 ? 7.636 -10.616 -10.369 1.00 93.12 98 ALA A O 1
ATOM 744 N N . GLU A 1 99 ? 5.777 -11.851 -10.363 1.00 93.75 99 GLU A N 1
ATOM 745 C CA . GLU A 1 99 ? 6.421 -13.061 -10.886 1.00 93.75 99 GLU A CA 1
ATOM 746 C C . GLU A 1 99 ? 7.035 -12.837 -12.277 1.00 93.75 99 GLU A C 1
ATOM 748 O O . GLU A 1 99 ? 8.209 -13.140 -12.495 1.00 93.75 99 GLU A O 1
ATOM 753 N N . GLN A 1 100 ? 6.280 -12.238 -13.203 1.00 93.06 100 GLN A N 1
ATOM 754 C CA . GLN A 1 100 ? 6.729 -11.997 -14.582 1.00 93.06 100 GLN A CA 1
ATOM 755 C C . GLN A 1 100 ? 7.896 -11.007 -14.675 1.00 93.06 100 GLN A C 1
ATOM 757 O O . GLN A 1 100 ? 8.732 -11.118 -15.570 1.00 93.06 100 GLN A O 1
ATOM 762 N N . SER A 1 101 ? 7.974 -10.049 -13.750 1.00 88.75 101 SER A N 1
ATOM 763 C CA . SER A 1 101 ? 9.039 -9.038 -13.709 1.00 88.75 101 SER A CA 1
ATOM 764 C C . SER A 1 101 ? 10.277 -9.472 -12.913 1.00 88.75 101 SER 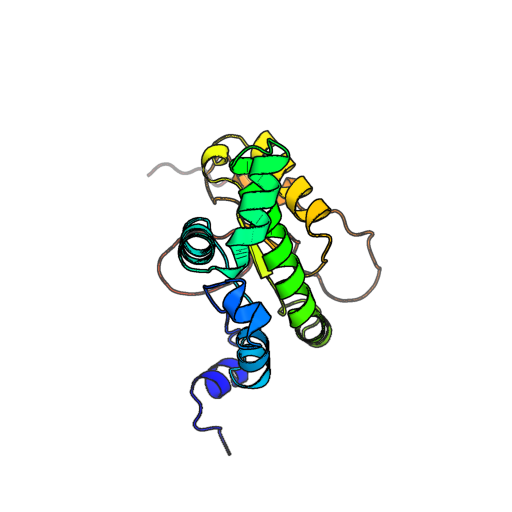A C 1
ATOM 766 O O . SER A 1 101 ? 11.180 -8.661 -12.701 1.00 88.75 101 SER A O 1
ATOM 768 N N . GLY A 1 102 ? 10.336 -10.716 -12.419 1.00 86.81 102 GLY A N 1
ATOM 769 C CA . GLY A 1 102 ? 11.412 -11.149 -11.518 1.00 86.81 102 GLY A CA 1
ATOM 770 C C . GLY A 1 102 ? 11.416 -10.372 -10.196 1.00 86.81 102 GLY A C 1
ATOM 771 O O . GLY A 1 102 ? 12.469 -10.096 -9.624 1.00 86.81 102 GLY A O 1
ATOM 772 N N . ASN A 1 103 ? 10.229 -9.992 -9.725 1.00 80.62 103 ASN A N 1
ATOM 773 C CA . ASN A 1 103 ? 9.955 -9.138 -8.572 1.00 80.62 103 ASN A CA 1
ATOM 774 C C . ASN A 1 103 ? 10.478 -7.692 -8.703 1.00 80.62 103 ASN A C 1
ATOM 776 O O . ASN A 1 103 ? 10.632 -7.008 -7.689 1.00 80.62 103 ASN A O 1
ATOM 780 N N . GLY A 1 104 ? 10.773 -7.199 -9.907 1.00 83.94 104 GLY A N 1
ATOM 781 C CA . GLY A 1 104 ? 11.088 -5.779 -10.112 1.00 83.94 104 GLY A CA 1
ATOM 782 C C . GLY A 1 104 ? 9.853 -4.884 -9.954 1.00 83.94 104 GLY A C 1
ATOM 783 O O . GLY A 1 104 ? 9.900 -3.870 -9.258 1.00 83.94 104 GLY A O 1
ATOM 784 N N . ASP A 1 105 ? 8.740 -5.328 -10.532 1.00 93.38 105 ASP A N 1
ATOM 785 C CA . ASP A 1 105 ? 7.434 -4.678 -10.509 1.00 93.38 105 ASP A CA 1
ATOM 786 C C . ASP A 1 105 ? 6.420 -5.507 -9.692 1.00 93.38 105 ASP A C 1
ATOM 788 O O . ASP A 1 105 ? 6.787 -6.378 -8.900 1.00 93.38 105 ASP A O 1
ATOM 792 N N . GLY A 1 106 ? 5.128 -5.200 -9.827 1.00 95.88 106 GLY A N 1
ATOM 793 C CA . GLY A 1 106 ? 4.040 -5.831 -9.086 1.00 95.88 106 GLY A CA 1
ATOM 794 C C . GLY A 1 106 ? 4.025 -5.429 -7.614 1.00 95.88 106 GLY A C 1
ATOM 795 O O . GLY A 1 106 ? 3.674 -6.239 -6.756 1.00 95.88 106 GLY A O 1
ATOM 796 N N . ARG A 1 107 ? 4.468 -4.204 -7.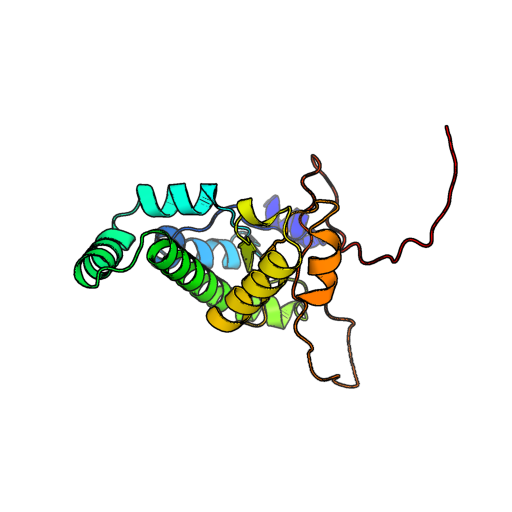311 1.00 95.94 107 ARG A N 1
ATOM 797 C CA . ARG A 1 107 ? 4.724 -3.744 -5.943 1.00 95.94 107 ARG A CA 1
ATOM 798 C C . ARG A 1 107 ? 3.585 -2.896 -5.395 1.00 95.94 107 ARG A C 1
ATOM 800 O O . ARG A 1 107 ? 3.058 -2.037 -6.096 1.00 95.94 107 ARG A O 1
ATOM 807 N N . VAL A 1 108 ? 3.254 -3.090 -4.119 1.00 97.62 108 VAL A N 1
ATOM 808 C CA . VAL A 1 108 ? 2.264 -2.268 -3.401 1.00 97.62 108 VAL A CA 1
ATOM 809 C C . VAL A 1 108 ? 2.902 -1.671 -2.158 1.00 97.62 108 VAL A C 1
ATOM 811 O O . VAL A 1 108 ? 3.424 -2.398 -1.316 1.00 97.62 108 VAL A O 1
ATOM 814 N N . SER A 1 109 ? 2.887 -0.346 -2.030 1.00 96.44 109 SER A N 1
ATOM 815 C CA . SER A 1 109 ? 3.509 0.313 -0.883 1.00 96.44 109 SER A CA 1
ATOM 816 C C . SER A 1 109 ? 2.520 0.585 0.250 1.00 96.44 109 SER A C 1
ATOM 818 O O . SER A 1 109 ? 1.402 1.015 -0.027 1.00 96.44 109 SER A O 1
ATOM 820 N N . ILE A 1 110 ? 2.973 0.500 1.497 1.00 96.38 110 ILE A N 1
ATOM 821 C CA . ILE A 1 110 ? 2.314 1.045 2.695 1.00 96.38 110 ILE A CA 1
ATOM 822 C C . ILE A 1 110 ? 3.308 1.914 3.471 1.00 96.38 110 ILE A C 1
ATOM 824 O O . ILE A 1 110 ? 4.507 1.665 3.409 1.00 96.38 110 ILE A O 1
ATOM 828 N N . GLU A 1 111 ? 2.854 2.953 4.169 1.00 93.88 111 GLU A N 1
ATOM 829 C CA . GLU A 1 111 ? 3.725 3.850 4.943 1.00 93.88 111 GLU A CA 1
ATOM 830 C C . GLU A 1 111 ? 3.661 3.550 6.439 1.00 93.88 111 GLU A C 1
ATOM 832 O O . GLU A 1 111 ? 2.589 3.260 6.966 1.00 93.88 111 GLU A O 1
ATOM 837 N N . VAL A 1 112 ? 4.811 3.643 7.114 1.00 93.94 112 VAL A N 1
ATOM 838 C CA . VAL A 1 112 ? 4.846 3.754 8.580 1.00 93.94 112 VAL A CA 1
ATOM 839 C C . VAL A 1 112 ? 4.147 5.043 9.026 1.00 93.94 112 VAL A C 1
ATOM 841 O O . VAL A 1 112 ? 3.937 5.969 8.244 1.00 93.94 112 VAL A O 1
ATOM 844 N N . ASP A 1 113 ? 3.805 5.133 10.302 1.00 92.44 113 ASP A N 1
ATOM 845 C CA . ASP A 1 113 ? 3.247 6.338 10.892 1.00 92.44 113 ASP A CA 1
ATOM 846 C C . ASP A 1 113 ? 4.265 7.492 10.801 1.00 92.44 113 ASP A C 1
ATOM 848 O O . ASP A 1 113 ? 5.359 7.399 11.371 1.00 92.44 113 ASP A O 1
ATOM 852 N N . PRO A 1 114 ? 3.926 8.611 10.131 1.00 89.94 114 PRO A N 1
ATOM 853 C CA . PRO A 1 114 ? 4.834 9.746 9.992 1.00 89.94 114 PRO A CA 1
ATOM 854 C C . PRO A 1 114 ? 5.296 10.341 11.327 1.00 89.94 114 PRO A C 1
ATOM 856 O O . PRO A 1 114 ? 6.343 10.984 11.380 1.00 89.94 114 PRO A O 1
ATOM 859 N N . ARG A 1 115 ? 4.550 10.126 12.420 1.00 92.12 115 ARG A N 1
ATOM 860 C CA . ARG A 1 115 ? 4.925 10.583 13.768 1.00 92.12 115 ARG A CA 1
ATOM 861 C C . ARG A 1 115 ? 6.168 9.869 14.304 1.00 92.12 115 ARG A C 1
ATOM 863 O O . ARG A 1 115 ? 6.850 10.423 15.160 1.00 92.12 115 ARG A O 1
ATOM 870 N N . LEU A 1 116 ? 6.503 8.691 13.769 1.00 92.12 116 LEU A N 1
ATOM 871 C CA . LEU A 1 116 ? 7.701 7.927 14.131 1.00 92.12 116 LEU A CA 1
ATOM 872 C C . LEU A 1 116 ? 8.952 8.366 13.357 1.00 92.12 116 LEU A C 1
ATOM 874 O O . LEU A 1 116 ? 10.028 7.827 13.580 1.00 92.12 116 LEU A O 1
ATOM 878 N N . ALA A 1 117 ? 8.866 9.378 12.486 1.00 88.75 117 ALA A N 1
ATOM 879 C CA . ALA A 1 117 ? 9.984 9.827 11.647 1.00 88.75 117 ALA A CA 1
ATOM 880 C C . ALA A 1 117 ? 11.231 10.320 12.419 1.00 88.75 117 ALA A C 1
ATOM 882 O O . ALA A 1 117 ? 12.262 10.619 11.811 1.00 88.75 117 ALA A O 1
ATOM 883 N N . HIS A 1 118 ? 11.146 10.455 13.742 1.00 89.75 118 HIS A N 1
ATOM 884 C CA . HIS A 1 118 ? 12.259 10.812 14.624 1.00 89.75 118 HIS A CA 1
ATOM 885 C C . HIS A 1 118 ? 12.609 9.716 15.640 1.00 89.75 118 HIS A C 1
ATOM 887 O O . HIS A 1 118 ? 13.494 9.921 16.465 1.00 89.75 118 HIS A O 1
ATOM 893 N N . ASP A 1 119 ? 11.957 8.558 15.555 1.00 94.25 119 ASP A N 1
ATOM 894 C CA . ASP A 1 119 ? 12.188 7.397 16.405 1.00 94.25 119 ASP A CA 1
ATOM 895 C C . ASP A 1 119 ? 12.582 6.200 15.530 1.00 94.25 119 ASP A C 1
ATOM 897 O O . ASP A 1 119 ? 11.755 5.570 14.863 1.00 94.25 119 ASP A O 1
ATOM 901 N N . THR A 1 120 ? 13.886 5.925 15.486 1.00 92.38 120 THR A N 1
ATOM 902 C CA . THR A 1 120 ? 14.468 4.868 14.653 1.00 92.38 120 THR A CA 1
ATOM 903 C C . THR A 1 120 ? 13.929 3.494 15.025 1.00 92.38 120 THR A C 1
ATOM 905 O O . THR A 1 120 ? 13.555 2.731 14.136 1.00 92.38 120 THR A O 1
ATOM 908 N N . ASP A 1 121 ? 13.883 3.180 16.319 1.00 94.00 121 ASP A N 1
ATOM 909 C CA . ASP A 1 121 ? 13.546 1.842 16.801 1.00 94.00 121 ASP A CA 1
ATOM 910 C C . ASP A 1 121 ? 12.050 1.579 16.625 1.00 94.00 121 ASP A C 1
ATOM 912 O O . ASP A 1 121 ? 11.666 0.525 16.110 1.00 94.00 121 ASP A O 1
ATOM 916 N N . ALA A 1 122 ? 11.204 2.572 16.922 1.00 94.69 122 ALA A N 1
ATOM 917 C CA . ALA A 1 122 ? 9.773 2.478 16.654 1.00 94.69 122 ALA A CA 1
ATOM 918 C C . ALA A 1 122 ? 9.477 2.360 15.149 1.00 94.69 122 ALA A C 1
ATOM 920 O O . ALA A 1 122 ? 8.617 1.574 14.749 1.00 94.69 122 ALA A O 1
ATOM 921 N N . THR A 1 123 ? 10.222 3.079 14.298 1.00 92.94 123 THR A N 1
ATOM 922 C CA . THR A 1 123 ? 10.114 2.949 12.834 1.00 92.94 123 THR A CA 1
ATOM 923 C C . THR A 1 123 ? 10.471 1.534 12.365 1.00 92.94 123 THR A C 1
ATOM 925 O O . THR A 1 123 ? 9.775 0.982 11.513 1.00 92.94 123 THR A O 1
ATOM 928 N N . ILE A 1 124 ? 11.547 0.939 12.901 1.00 91.94 124 ILE A N 1
ATOM 929 C CA . ILE A 1 124 ? 11.957 -0.434 12.561 1.00 91.94 124 ILE A CA 1
ATOM 930 C C . ILE A 1 124 ? 10.870 -1.422 12.971 1.00 91.94 124 ILE A C 1
ATOM 932 O O . ILE A 1 124 ? 10.447 -2.225 12.138 1.00 91.94 124 ILE A O 1
ATOM 936 N N . SER A 1 125 ? 10.408 -1.332 14.222 1.00 94.75 125 SER A N 1
ATOM 937 C CA . SER A 1 125 ? 9.378 -2.221 14.761 1.00 94.75 125 SER A CA 1
ATOM 938 C C . SER A 1 125 ? 8.115 -2.157 13.912 1.00 94.75 125 SER A C 1
ATOM 940 O O . SER A 1 125 ? 7.660 -3.178 13.408 1.00 94.75 125 SER A O 1
ATOM 942 N N . GLN A 1 126 ? 7.596 -0.954 13.652 1.00 94.69 126 GLN A N 1
ATOM 943 C CA . GLN A 1 126 ? 6.366 -0.818 12.881 1.00 94.69 126 GLN A CA 1
ATOM 944 C C . GLN A 1 126 ? 6.530 -1.310 11.439 1.00 94.69 126 GLN A C 1
ATOM 946 O O . GLN A 1 126 ? 5.612 -1.909 10.883 1.00 94.69 126 GLN A O 1
ATOM 951 N N . ALA A 1 127 ? 7.693 -1.100 10.820 1.00 93.88 127 ALA A N 1
ATOM 952 C CA . ALA A 1 127 ? 7.934 -1.610 9.478 1.00 93.88 127 ALA A CA 1
ATOM 953 C C . ALA A 1 127 ? 7.934 -3.148 9.425 1.00 93.88 127 ALA A C 1
ATOM 955 O O . ALA A 1 127 ? 7.372 -3.731 8.496 1.00 93.88 127 ALA A O 1
ATOM 956 N N . GLN A 1 128 ? 8.519 -3.805 10.427 1.00 93.00 128 GLN A N 1
ATOM 957 C CA . GLN A 1 128 ? 8.501 -5.265 10.558 1.00 93.00 128 GLN A CA 1
ATOM 958 C C . GLN A 1 128 ? 7.095 -5.795 10.868 1.00 93.00 128 GLN A C 1
ATOM 960 O O . GLN A 1 128 ? 6.685 -6.817 10.309 1.00 93.00 128 GLN A O 1
ATOM 965 N N . ASP A 1 129 ? 6.339 -5.076 11.697 1.00 94.62 129 ASP A N 1
ATOM 966 C CA . ASP A 1 129 ? 4.962 -5.420 12.039 1.00 94.62 129 ASP A CA 1
ATOM 967 C C . ASP A 1 129 ? 4.046 -5.342 10.814 1.00 94.62 129 ASP A C 1
ATOM 969 O O . ASP A 1 129 ? 3.316 -6.291 10.539 1.00 94.62 129 ASP A O 1
ATOM 973 N N . LEU A 1 130 ? 4.125 -4.261 10.027 1.00 95.31 130 LEU A N 1
ATOM 974 C CA . LEU A 1 130 ? 3.363 -4.114 8.780 1.00 95.31 130 LEU A CA 1
ATOM 975 C C . LEU A 1 130 ? 3.723 -5.206 7.769 1.00 95.31 130 LEU A C 1
ATOM 977 O O . LEU A 1 130 ? 2.839 -5.776 7.129 1.00 95.31 130 LEU A O 1
ATOM 981 N N . TRP A 1 131 ? 5.014 -5.524 7.639 1.00 93.56 131 TRP A N 1
ATOM 982 C CA . TRP A 1 131 ? 5.470 -6.606 6.769 1.00 93.56 131 TRP A CA 1
ATOM 983 C C . TRP A 1 131 ? 4.868 -7.955 7.161 1.00 93.56 131 TRP A C 1
ATOM 985 O O . TRP A 1 131 ? 4.335 -8.675 6.312 1.00 93.56 131 TRP A O 1
ATOM 995 N N . THR A 1 132 ? 4.930 -8.275 8.452 1.00 93.81 132 THR A N 1
ATOM 996 C CA . THR A 1 132 ? 4.427 -9.536 9.003 1.00 93.81 132 THR A CA 1
ATOM 997 C C . THR A 1 132 ? 2.909 -9.623 8.895 1.00 93.81 132 THR A C 1
ATOM 999 O O . THR A 1 132 ? 2.385 -10.637 8.444 1.00 93.81 132 THR A O 1
ATOM 1002 N N . GLU A 1 133 ? 2.202 -8.553 9.256 1.00 95.56 133 GLU A N 1
ATOM 1003 C CA . GLU A 1 133 ? 0.743 -8.492 9.231 1.00 95.56 133 GLU A CA 1
ATOM 1004 C C . GLU A 1 133 ? 0.187 -8.625 7.813 1.00 95.56 133 GLU A C 1
ATOM 1006 O O . GLU A 1 133 ? -0.772 -9.367 7.589 1.00 95.56 133 GLU A O 1
ATOM 1011 N N . ILE A 1 134 ? 0.771 -7.931 6.832 1.00 97.12 134 ILE A N 1
ATOM 1012 C CA . ILE A 1 134 ? 0.294 -8.024 5.449 1.00 97.12 134 ILE A CA 1
ATOM 1013 C C . ILE A 1 134 ? 0.647 -9.390 4.853 1.00 97.12 134 ILE A C 1
ATOM 1015 O O . ILE A 1 134 ? -0.183 -9.987 4.165 1.00 97.12 134 ILE A O 1
ATOM 1019 N N . GLY A 1 135 ? 1.844 -9.914 5.139 1.00 95.38 135 GLY A N 1
ATOM 1020 C CA . GLY A 1 135 ? 2.215 -11.281 4.778 1.00 95.38 135 GLY A CA 1
ATOM 1021 C C . GLY A 1 135 ? 2.250 -11.520 3.266 1.00 95.38 135 GLY A C 1
ATOM 1022 O O . GLY A 1 135 ? 1.819 -12.575 2.795 1.00 95.38 135 GLY A O 1
ATOM 1023 N N . ARG A 1 136 ? 2.716 -10.531 2.489 1.00 94.62 136 ARG A N 1
ATOM 1024 C CA . ARG A 1 136 ? 2.887 -10.633 1.032 1.00 94.62 136 ARG A CA 1
ATOM 1025 C C . ARG A 1 136 ? 4.292 -10.214 0.603 1.00 94.62 136 ARG A C 1
ATOM 1027 O O . ARG A 1 136 ? 4.767 -9.164 1.027 1.00 94.62 136 ARG A O 1
ATOM 1034 N N . PRO A 1 137 ? 4.972 -11.000 -0.252 1.00 92.69 137 PRO A N 1
ATOM 1035 C CA . PRO A 1 137 ? 6.376 -10.766 -0.591 1.00 92.69 137 PRO A CA 1
ATOM 1036 C C . PRO A 1 137 ? 6.595 -9.562 -1.519 1.00 92.69 137 PRO A C 1
ATOM 1038 O O . PRO A 1 137 ? 7.730 -9.102 -1.673 1.00 92.69 137 PRO A O 1
ATOM 1041 N N . ASN A 1 138 ? 5.534 -9.076 -2.161 1.00 94.19 138 ASN A N 1
ATOM 1042 C CA . ASN A 1 138 ? 5.563 -7.995 -3.135 1.00 94.19 138 ASN A CA 1
ATOM 1043 C C . ASN A 1 138 ? 5.168 -6.628 -2.554 1.00 94.19 138 ASN A C 1
ATOM 1045 O O . ASN A 1 138 ? 4.996 -5.678 -3.312 1.00 94.19 138 ASN A O 1
ATOM 1049 N N . ILE A 1 139 ? 5.086 -6.475 -1.231 1.00 95.19 139 ILE A N 1
ATOM 1050 C CA . ILE A 1 139 ? 4.871 -5.148 -0.645 1.00 95.19 139 ILE A CA 1
ATOM 1051 C C . ILE A 1 139 ? 6.171 -4.357 -0.514 1.00 95.19 139 ILE A C 1
ATOM 1053 O O . ILE A 1 139 ? 7.266 -4.922 -0.478 1.00 95.19 139 ILE A O 1
ATOM 1057 N N . TYR A 1 140 ? 6.028 -3.045 -0.368 1.00 94.19 140 TYR A N 1
ATOM 1058 C CA . TYR A 1 140 ? 7.068 -2.171 0.153 1.00 94.19 140 TYR A CA 1
ATOM 1059 C C . TYR A 1 140 ? 6.576 -1.411 1.372 1.00 94.19 140 TYR A C 1
ATOM 1061 O O . TYR A 1 140 ? 5.542 -0.751 1.324 1.00 94.19 140 TYR A O 1
ATOM 1069 N N . VAL A 1 141 ? 7.366 -1.426 2.442 1.00 93.94 141 VAL A N 1
ATOM 1070 C CA . VAL A 1 141 ? 7.152 -0.493 3.547 1.00 93.94 141 VAL A CA 1
ATOM 1071 C C . VAL A 1 141 ? 7.934 0.786 3.265 1.00 93.94 141 VAL A C 1
ATOM 1073 O O . VAL A 1 141 ? 9.150 0.758 3.057 1.00 93.94 141 VAL A O 1
ATOM 1076 N N . LYS A 1 142 ? 7.226 1.911 3.221 1.00 93.06 142 LYS A N 1
ATOM 1077 C CA . LYS A 1 142 ? 7.786 3.248 3.068 1.00 93.06 142 LYS A CA 1
ATOM 1078 C C . LYS A 1 142 ? 8.186 3.778 4.434 1.00 93.06 142 LYS A C 1
ATOM 1080 O O . LYS A 1 142 ? 7.355 3.878 5.333 1.00 93.06 142 LYS A O 1
ATOM 1085 N N . ILE A 1 143 ? 9.447 4.180 4.536 1.00 88.88 143 ILE A N 1
ATOM 1086 C CA . ILE A 1 143 ? 10.017 4.843 5.707 1.00 88.88 143 ILE A CA 1
ATOM 1087 C C . ILE A 1 143 ? 10.385 6.286 5.325 1.00 88.88 143 ILE A C 1
ATOM 1089 O O . ILE A 1 143 ? 11.047 6.480 4.296 1.00 88.88 143 ILE A O 1
ATOM 1093 N N . PRO A 1 144 ? 9.993 7.299 6.122 1.00 86.00 144 PRO A N 1
ATOM 1094 C CA . PRO A 1 144 ? 10.405 8.680 5.918 1.00 86.00 144 PRO A CA 1
ATOM 1095 C C . PRO A 1 144 ? 11.925 8.814 5.802 1.00 86.00 144 PRO A C 1
ATOM 1097 O O . PRO A 1 144 ? 12.683 8.275 6.601 1.00 86.00 144 PRO A O 1
ATOM 1100 N N . ALA A 1 145 ? 12.396 9.583 4.824 1.00 86.31 145 ALA A N 1
ATOM 1101 C CA . ALA A 1 145 ? 13.826 9.795 4.597 1.00 86.31 145 ALA A CA 1
ATOM 1102 C C . ALA A 1 145 ? 14.416 10.904 5.499 1.00 86.31 145 ALA A C 1
ATOM 1104 O O . ALA A 1 145 ? 15.097 11.810 5.008 1.00 86.31 145 ALA A O 1
ATOM 1105 N N . THR A 1 146 ? 14.130 10.871 6.804 1.00 83.50 146 THR A N 1
ATOM 1106 C CA . THR A 1 146 ? 14.770 11.754 7.795 1.00 83.50 146 THR A CA 1
ATOM 1107 C C . THR A 1 146 ? 16.130 11.191 8.200 1.00 83.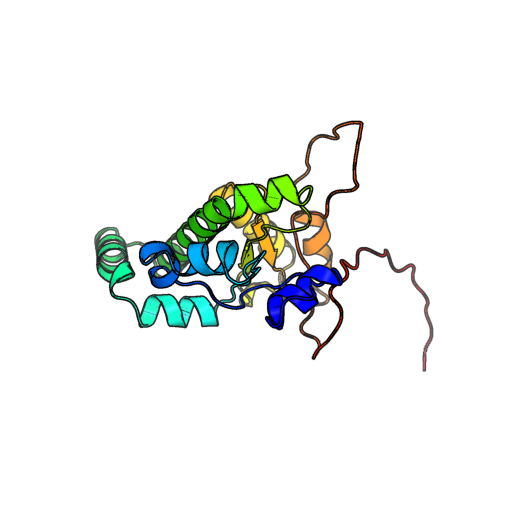50 146 THR A C 1
ATOM 1109 O O . THR A 1 146 ? 16.355 9.985 8.127 1.00 83.50 146 THR A O 1
ATOM 1112 N N . THR A 1 147 ? 17.043 12.037 8.687 1.00 86.56 147 THR A N 1
ATOM 1113 C CA . THR A 1 147 ? 18.352 11.575 9.186 1.00 86.56 147 THR A CA 1
ATOM 1114 C C . THR A 1 147 ? 18.218 10.490 10.260 1.00 86.56 147 THR A C 1
ATOM 1116 O O . THR A 1 147 ? 19.034 9.574 10.293 1.00 86.56 147 THR A O 1
ATOM 1119 N N . LEU A 1 148 ? 17.181 10.578 11.101 1.00 85.50 148 LEU A N 1
ATOM 1120 C CA . LEU A 1 148 ? 16.926 9.628 12.183 1.00 85.50 148 LEU A CA 1
ATOM 1121 C C . LEU A 1 148 ? 16.334 8.309 11.675 1.00 85.50 148 LEU A C 1
ATOM 1123 O O . LEU A 1 148 ? 16.739 7.264 12.153 1.00 85.50 148 LEU A O 1
ATOM 1127 N N . SER A 1 149 ? 15.472 8.314 10.658 1.00 82.62 149 SER A N 1
ATOM 1128 C CA . SER A 1 149 ? 14.875 7.084 10.114 1.00 82.62 149 SER A CA 1
ATOM 1129 C C . SER A 1 149 ? 15.738 6.392 9.045 1.00 82.62 149 SER A C 1
ATOM 1131 O O . SER A 1 149 ? 15.458 5.256 8.664 1.00 82.62 149 SER A O 1
ATOM 1133 N N . LEU A 1 150 ? 16.823 7.016 8.567 1.00 85.38 150 LEU A N 1
ATOM 1134 C CA . LEU A 1 150 ? 17.745 6.397 7.600 1.00 85.38 150 LEU A CA 1
ATOM 1135 C C . LEU A 1 150 ? 18.314 5.030 8.036 1.00 85.38 150 LEU A C 1
ATOM 1137 O O . LEU A 1 150 ? 18.346 4.123 7.200 1.00 85.38 150 LEU A O 1
ATOM 1141 N N . PRO A 1 151 ? 18.745 4.822 9.296 1.00 87.06 151 PRO A N 1
ATOM 1142 C CA . PRO A 1 151 ? 19.186 3.509 9.762 1.00 87.06 151 PRO A CA 1
ATOM 1143 C C . PRO A 1 151 ? 18.073 2.453 9.695 1.00 87.06 151 PRO A C 1
ATOM 1145 O O . PRO A 1 151 ? 18.350 1.296 9.363 1.00 87.06 151 PRO A O 1
ATOM 1148 N N . ALA A 1 152 ? 16.815 2.856 9.920 1.00 85.44 152 ALA A N 1
ATOM 1149 C CA . ALA A 1 152 ? 15.666 1.953 9.910 1.00 85.44 152 ALA A CA 1
ATOM 1150 C C . ALA A 1 152 ? 15.454 1.280 8.548 1.00 85.44 152 ALA A C 1
ATOM 1152 O O . ALA A 1 152 ? 15.069 0.119 8.490 1.00 85.44 152 ALA A O 1
ATOM 1153 N N . ILE A 1 153 ? 15.802 1.953 7.448 1.00 80.94 153 ILE A N 1
ATOM 1154 C CA . ILE A 1 153 ? 15.692 1.401 6.088 1.00 80.94 153 ILE A CA 1
ATOM 1155 C C . ILE A 1 153 ? 16.475 0.096 5.930 1.00 80.94 153 ILE A C 1
ATOM 1157 O O . ILE A 1 153 ? 16.004 -0.859 5.311 1.00 80.94 153 ILE A O 1
ATOM 1161 N N . THR A 1 154 ? 17.689 0.049 6.482 1.00 82.69 154 THR A N 1
ATOM 1162 C CA . THR A 1 154 ? 18.521 -1.155 6.383 1.00 82.69 154 THR A CA 1
ATOM 1163 C C . THR A 1 154 ? 18.101 -2.198 7.414 1.00 82.69 154 THR A C 1
ATOM 1165 O O . THR A 1 154 ? 18.067 -3.379 7.084 1.00 82.69 154 THR A O 1
ATOM 1168 N N . ALA A 1 155 ? 17.758 -1.770 8.631 1.00 84.31 155 ALA A N 1
ATOM 1169 C CA . ALA A 1 155 ? 17.442 -2.663 9.745 1.00 84.31 155 ALA A CA 1
ATOM 1170 C C . ALA A 1 155 ? 16.060 -3.337 9.639 1.00 84.31 155 ALA A C 1
ATOM 1172 O O . ALA A 1 155 ? 15.902 -4.474 10.069 1.00 84.31 155 ALA A O 1
ATOM 1173 N N . ALA A 1 156 ? 15.074 -2.674 9.030 1.00 80.56 156 ALA A N 1
ATOM 1174 C CA . ALA A 1 156 ? 13.727 -3.215 8.848 1.00 80.56 156 ALA A CA 1
ATOM 1175 C C . ALA A 1 156 ? 13.612 -4.195 7.668 1.00 80.56 156 ALA A C 1
ATOM 1177 O O . ALA A 1 156 ? 12.570 -4.817 7.484 1.00 80.56 156 ALA A O 1
ATOM 1178 N N . SER A 1 157 ? 14.658 -4.329 6.844 1.00 74.62 157 SER A N 1
ATOM 1179 C CA . SER A 1 157 ? 14.632 -5.230 5.692 1.00 74.62 157 SER A CA 1
ATOM 1180 C C . SER A 1 157 ? 14.542 -6.692 6.160 1.00 74.62 157 SER A C 1
ATOM 1182 O O . SER A 1 157 ? 15.486 -7.162 6.799 1.00 74.62 157 SER A O 1
ATOM 1184 N N . PRO A 1 158 ? 13.473 -7.440 5.827 1.00 64.19 158 PRO A N 1
ATOM 1185 C CA . PRO A 1 158 ? 13.373 -8.852 6.166 1.00 64.19 158 PRO A CA 1
ATOM 1186 C C . PRO A 1 158 ? 14.530 -9.627 5.528 1.00 64.19 158 PRO A C 1
ATOM 1188 O O . PRO A 1 158 ? 14.824 -9.491 4.335 1.00 64.19 158 PRO A O 1
ATOM 1191 N N . SER A 1 159 ? 15.202 -10.450 6.327 1.00 54.16 159 SER A N 1
ATOM 1192 C CA . SER A 1 159 ? 16.217 -11.381 5.854 1.00 54.16 159 SER A CA 1
ATOM 1193 C C . SER A 1 159 ? 15.538 -12.502 5.065 1.00 54.16 159 SER A C 1
ATOM 1195 O O . SER A 1 159 ? 14.889 -13.374 5.637 1.00 54.16 159 SER A O 1
ATOM 1197 N N . ARG A 1 160 ? 15.690 -12.517 3.735 1.00 51.09 160 ARG A N 1
ATOM 1198 C CA . ARG A 1 160 ? 15.438 -13.752 2.978 1.00 51.09 160 ARG A CA 1
ATOM 1199 C C . ARG A 1 160 ? 16.597 -14.728 3.218 1.00 51.09 160 ARG A C 1
ATOM 1201 O O . ARG A 1 160 ? 17.748 -14.279 3.211 1.00 51.09 160 ARG A O 1
ATOM 1208 N N . PRO A 1 161 ? 16.341 -16.037 3.395 1.00 35.81 161 PRO A N 1
ATOM 1209 C CA . PRO A 1 161 ? 17.401 -17.027 3.269 1.00 35.81 161 PRO A CA 1
ATOM 1210 C C . PRO A 1 161 ? 18.038 -16.889 1.879 1.00 35.81 161 PRO A C 1
ATOM 1212 O O . PRO A 1 161 ? 17.353 -16.677 0.880 1.00 35.81 161 PRO A O 1
ATOM 1215 N N . TYR A 1 162 ? 19.367 -16.917 1.840 1.00 31.14 162 TYR A N 1
ATOM 1216 C CA . TYR A 1 162 ? 20.156 -16.803 0.618 1.00 31.14 162 TYR A CA 1
ATOM 1217 C C . TYR A 1 162 ? 19.843 -17.983 -0.314 1.00 31.14 162 TYR A C 1
ATOM 1219 O O . TYR A 1 162 ? 20.256 -19.106 -0.035 1.00 31.14 162 TYR A O 1
ATOM 1227 N N . GLU A 1 163 ? 19.135 -17.739 -1.419 1.00 33.47 163 GLU A N 1
ATOM 1228 C CA . GLU A 1 163 ? 19.066 -18.691 -2.529 1.00 33.47 163 GLU A CA 1
ATOM 1229 C C . GLU A 1 163 ? 20.245 -18.434 -3.472 1.00 33.47 163 GLU A C 1
ATOM 1231 O O . GLU A 1 163 ? 20.406 -17.358 -4.057 1.00 33.47 163 GLU A O 1
ATOM 1236 N N . ALA A 1 164 ? 21.127 -19.426 -3.567 1.00 30.38 164 ALA A N 1
ATOM 1237 C CA . ALA A 1 164 ? 22.294 -19.393 -4.428 1.00 30.38 164 ALA A CA 1
ATOM 1238 C C . ALA A 1 164 ? 21.866 -19.530 -5.899 1.00 30.38 164 ALA A C 1
ATOM 1240 O O . ALA A 1 164 ? 21.807 -20.632 -6.433 1.00 30.38 164 ALA A O 1
ATOM 1241 N N . GLY A 1 165 ? 21.587 -18.407 -6.562 1.00 34.94 165 GLY A N 1
ATOM 1242 C CA . GLY A 1 165 ? 21.439 -18.359 -8.018 1.00 34.94 165 GLY A CA 1
ATOM 1243 C C . GLY A 1 165 ? 20.349 -17.409 -8.503 1.00 34.94 165 GLY A C 1
ATOM 1244 O O . GLY A 1 165 ? 19.179 -17.756 -8.500 1.00 34.94 165 GLY A O 1
ATOM 1245 N N . GLY A 1 166 ? 20.754 -16.244 -9.017 1.00 32.06 166 GLY A N 1
ATOM 1246 C CA . GLY A 1 166 ? 19.900 -15.398 -9.858 1.00 32.06 166 GLY A CA 1
ATOM 1247 C C . GLY A 1 166 ? 19.352 -14.140 -9.178 1.00 32.06 166 GLY A C 1
ATOM 1248 O O . GLY A 1 166 ? 18.548 -14.206 -8.262 1.00 32.06 166 GLY A O 1
ATOM 1249 N N . ALA A 1 167 ? 19.780 -12.986 -9.702 1.00 34.22 167 ALA A N 1
ATOM 1250 C CA . ALA A 1 167 ? 19.324 -11.621 -9.413 1.00 34.22 167 ALA A CA 1
ATOM 1251 C C . ALA A 1 167 ? 19.454 -11.114 -7.956 1.00 34.22 167 ALA A C 1
ATOM 1253 O O . ALA A 1 167 ? 18.901 -11.640 -6.994 1.00 34.22 167 ALA A O 1
ATOM 1254 N N . ARG A 1 168 ? 20.160 -9.986 -7.790 1.00 37.94 168 ARG A N 1
ATOM 1255 C CA . ARG A 1 168 ? 20.051 -9.158 -6.580 1.00 37.94 168 ARG A CA 1
ATOM 1256 C C . ARG A 1 168 ? 18.638 -8.574 -6.553 1.00 37.94 168 ARG A C 1
ATOM 1258 O O . ARG A 1 168 ? 18.359 -7.650 -7.304 1.00 37.94 168 ARG A O 1
ATOM 1265 N N . HIS A 1 169 ? 17.770 -9.139 -5.726 1.00 42.16 169 HIS A N 1
ATOM 1266 C CA . HIS A 1 169 ? 16.406 -8.661 -5.542 1.00 42.16 169 HIS A CA 1
ATOM 1267 C C . HIS A 1 169 ? 16.415 -7.396 -4.671 1.00 42.16 169 HIS A C 1
ATOM 1269 O O . HIS A 1 169 ? 17.100 -7.358 -3.642 1.00 42.16 169 HIS A O 1
ATOM 1275 N N . ASP A 1 170 ? 15.681 -6.363 -5.091 1.00 45.41 170 ASP A N 1
ATOM 1276 C CA . ASP A 1 170 ? 15.514 -5.133 -4.315 1.00 45.41 170 ASP A CA 1
ATOM 1277 C C . ASP A 1 170 ? 14.863 -5.453 -2.960 1.00 45.41 170 ASP A C 1
ATOM 1279 O O . ASP A 1 170 ? 13.908 -6.232 -2.860 1.00 45.41 170 ASP A O 1
ATOM 1283 N N . ARG A 1 171 ? 15.451 -4.904 -1.891 1.00 48.03 171 ARG A N 1
ATOM 1284 C CA . ARG A 1 171 ? 15.037 -5.163 -0.507 1.00 48.03 171 ARG A CA 1
ATOM 1285 C C . ARG A 1 171 ? 13.613 -4.645 -0.282 1.00 48.03 171 ARG A C 1
ATOM 1287 O O . ARG A 1 171 ? 13.226 -3.615 -0.818 1.00 48.03 171 ARG A O 1
ATOM 1294 N N . ALA A 1 172 ? 12.863 -5.338 0.571 1.00 50.78 172 ALA A N 1
ATOM 1295 C CA . ALA A 1 172 ? 11.450 -5.101 0.901 1.00 50.78 172 ALA A CA 1
ATOM 1296 C C . ALA A 1 172 ? 11.112 -3.737 1.554 1.00 50.78 172 ALA A C 1
ATOM 1298 O O . ALA A 1 172 ? 9.954 -3.460 1.868 1.00 50.78 172 ALA A O 1
ATOM 1299 N N . VAL A 1 173 ? 12.101 -2.859 1.728 1.00 51.94 173 VAL A N 1
ATOM 1300 C CA . VAL A 1 173 ? 11.932 -1.518 2.289 1.00 51.94 173 VAL A CA 1
ATOM 1301 C C . VAL A 1 173 ? 12.372 -0.506 1.241 1.00 51.94 173 VAL A C 1
ATOM 1303 O O . VAL A 1 173 ? 13.545 -0.452 0.867 1.00 51.94 173 VAL A O 1
ATOM 1306 N N . SER A 1 174 ? 11.424 0.299 0.765 1.00 50.94 174 SER A N 1
ATOM 1307 C CA . SER A 1 174 ? 11.697 1.346 -0.218 1.00 50.94 174 SER A CA 1
ATOM 1308 C C . SER A 1 174 ? 11.838 2.700 0.468 1.00 50.94 174 SER A C 1
ATOM 1310 O O . SER A 1 174 ? 10.971 3.140 1.223 1.00 50.94 174 SER A O 1
ATOM 1312 N N . VAL A 1 175 ? 12.937 3.394 0.167 1.00 42.62 175 VAL A N 1
ATOM 1313 C CA . VAL A 1 175 ? 13.161 4.781 0.588 1.00 42.62 175 VAL A CA 1
ATOM 1314 C C . VAL A 1 175 ? 12.414 5.702 -0.361 1.00 42.62 175 VAL A C 1
ATOM 1316 O O . VAL A 1 175 ? 12.892 5.970 -1.464 1.00 42.62 175 VAL A O 1
ATOM 1319 N N . LEU A 1 176 ? 11.266 6.231 0.062 1.00 40.09 176 LEU A N 1
ATOM 1320 C CA . LEU A 1 176 ? 10.618 7.303 -0.685 1.00 40.09 176 LEU A CA 1
ATOM 1321 C C . LEU A 1 176 ? 11.181 8.650 -0.223 1.00 40.09 176 LEU A C 1
ATOM 1323 O O . LEU A 1 176 ? 10.730 9.251 0.750 1.00 40.09 176 LEU A O 1
ATOM 1327 N N . ARG A 1 177 ? 12.202 9.143 -0.929 1.00 33.72 177 ARG A N 1
ATOM 1328 C CA . ARG A 1 177 ? 12.645 10.531 -0.784 1.00 33.72 177 ARG A CA 1
ATOM 1329 C C . ARG A 1 177 ? 11.676 11.412 -1.572 1.00 33.72 177 ARG A C 1
ATOM 1331 O O . ARG A 1 177 ? 11.743 11.432 -2.796 1.00 33.72 177 ARG A O 1
ATOM 1338 N N . LEU A 1 178 ? 10.821 12.178 -0.893 1.00 29.70 178 LEU A N 1
ATOM 1339 C CA . LEU A 1 178 ? 10.098 13.295 -1.513 1.00 29.70 178 LEU A CA 1
ATOM 1340 C C . LEU A 1 178 ? 11.124 14.330 -2.008 1.00 29.70 178 LEU A C 1
ATOM 1342 O O . LEU A 1 178 ? 11.561 15.219 -1.278 1.00 29.70 178 LEU A O 1
ATOM 1346 N N . ARG A 1 179 ? 11.550 14.204 -3.264 1.00 29.00 179 ARG A N 1
ATOM 1347 C CA . ARG A 1 179 ? 12.115 15.304 -4.044 1.00 29.00 179 ARG A CA 1
ATOM 1348 C C . ARG A 1 179 ? 11.347 15.382 -5.354 1.00 29.00 179 ARG A C 1
ATOM 1350 O O . ARG A 1 179 ? 11.084 14.363 -5.980 1.00 29.00 179 ARG A O 1
ATOM 1357 N N . ARG A 1 180 ? 10.945 16.606 -5.710 1.00 27.55 180 ARG A N 1
ATOM 1358 C CA . ARG A 1 180 ? 10.230 16.942 -6.948 1.00 27.55 180 ARG A CA 1
ATOM 1359 C C . ARG A 1 180 ? 10.832 16.193 -8.144 1.00 27.55 180 ARG A C 1
ATOM 1361 O O . ARG A 1 180 ? 12.029 16.306 -8.363 1.00 27.55 180 ARG A O 1
ATOM 1368 N N . VAL A 1 181 ? 9.954 15.501 -8.872 1.00 29.80 181 VAL A N 1
ATOM 1369 C CA . VAL A 1 181 ? 10.044 15.028 -10.266 1.00 29.80 181 VAL A CA 1
ATOM 1370 C C . VAL A 1 181 ? 11.401 14.461 -10.714 1.00 29.80 181 VAL A C 1
ATOM 1372 O O . VAL A 1 181 ? 12.329 15.202 -11.019 1.00 29.80 181 VAL A O 1
ATOM 1375 N N . GLY A 1 182 ? 11.434 13.140 -10.927 1.00 31.94 182 GLY A N 1
ATOM 1376 C CA . GLY A 1 182 ? 12.329 12.506 -11.900 1.00 31.94 182 GLY A CA 1
ATOM 1377 C C . GLY A 1 182 ? 13.369 11.544 -11.319 1.00 31.94 182 GLY A C 1
ATOM 1378 O O . GLY A 1 182 ? 14.238 11.940 -10.555 1.00 31.94 182 GLY A O 1
ATOM 1379 N N . GLN A 1 183 ? 13.313 10.301 -11.811 1.00 25.67 183 GLN A N 1
ATOM 1380 C CA . GLN A 1 183 ? 14.236 9.170 -11.618 1.00 25.67 183 GLN A CA 1
ATOM 1381 C C . GLN A 1 183 ? 14.095 8.344 -10.331 1.00 25.67 183 GLN A C 1
ATOM 1383 O O . GLN A 1 183 ? 14.712 8.592 -9.298 1.00 25.67 183 GLN A O 1
ATOM 1388 N N . TRP A 1 184 ? 13.354 7.247 -10.483 1.00 30.33 184 TRP A N 1
ATOM 1389 C CA . TRP A 1 184 ? 13.355 6.092 -9.597 1.00 30.33 184 TRP A CA 1
ATOM 1390 C C . TRP A 1 184 ? 14.624 5.267 -9.839 1.00 30.33 184 TRP A C 1
ATOM 1392 O O . TRP A 1 184 ? 14.770 4.612 -10.869 1.00 30.33 184 TRP A O 1
ATOM 1402 N N . ARG A 1 185 ? 15.568 5.315 -8.900 1.00 28.64 185 ARG A N 1
ATOM 1403 C CA . ARG A 1 185 ? 16.607 4.290 -8.737 1.00 28.64 185 ARG A CA 1
ATOM 1404 C C . ARG A 1 185 ? 16.763 4.018 -7.249 1.00 28.64 185 ARG A C 1
ATOM 1406 O O . ARG A 1 185 ? 16.941 4.955 -6.469 1.00 28.64 185 ARG A O 1
ATOM 1413 N N . THR A 1 186 ? 16.711 2.749 -6.863 1.00 31.11 186 THR A N 1
ATOM 1414 C CA . THR A 1 186 ? 16.993 2.286 -5.505 1.00 31.11 186 THR A CA 1
ATOM 1415 C C . THR A 1 186 ? 18.412 2.696 -5.112 1.00 31.11 186 THR A C 1
ATOM 1417 O O . THR A 1 186 ? 19.417 2.223 -5.642 1.00 31.11 186 THR A O 1
ATOM 1420 N N . CYS A 1 187 ? 18.510 3.674 -4.211 1.00 28.20 187 CYS A N 1
ATOM 1421 C CA . CYS A 1 187 ? 19.784 4.209 -3.752 1.00 28.20 187 CYS A CA 1
ATOM 1422 C C . CYS A 1 187 ? 20.226 3.455 -2.494 1.00 28.20 187 CYS A C 1
ATOM 1424 O O . CYS A 1 187 ? 20.053 3.927 -1.376 1.00 28.20 187 CYS A O 1
ATOM 1426 N N . ALA A 1 188 ? 20.818 2.277 -2.684 1.00 29.56 188 ALA A N 1
ATOM 1427 C CA . ALA A 1 188 ? 21.664 1.637 -1.682 1.00 29.56 188 ALA A CA 1
ATOM 1428 C C . ALA A 1 188 ? 23.135 1.830 -2.088 1.00 29.56 188 ALA A C 1
ATOM 1430 O O . ALA A 1 188 ? 23.797 0.910 -2.565 1.00 29.56 188 ALA A O 1
ATOM 1431 N N . ARG A 1 189 ? 23.662 3.052 -1.938 1.00 26.53 189 ARG A N 1
ATOM 1432 C CA . ARG A 1 189 ? 25.115 3.283 -1.909 1.00 26.53 189 ARG A CA 1
ATOM 1433 C C . ARG A 1 189 ? 25.511 3.745 -0.518 1.00 26.53 189 ARG A C 1
ATOM 1435 O O . ARG A 1 189 ? 25.115 4.813 -0.070 1.00 26.53 189 ARG A O 1
ATOM 1442 N N . THR A 1 190 ? 26.323 2.925 0.136 1.00 29.08 190 THR A N 1
ATOM 1443 C CA . THR A 1 190 ? 27.086 3.269 1.331 1.00 29.08 190 THR A CA 1
ATOM 1444 C C . THR A 1 190 ? 27.971 4.480 1.027 1.00 29.08 190 THR A C 1
ATOM 1446 O O . THR A 1 190 ? 28.996 4.365 0.356 1.00 29.08 190 THR A O 1
ATOM 1449 N N . SER A 1 191 ? 27.581 5.673 1.483 1.00 28.41 191 SER A N 1
ATOM 1450 C CA . SER A 1 191 ? 28.463 6.837 1.402 1.00 28.41 191 SER A CA 1
ATOM 1451 C C . SER A 1 191 ? 29.517 6.730 2.502 1.00 28.41 191 SER A C 1
ATOM 1453 O O . SER A 1 191 ? 29.231 6.941 3.682 1.00 28.41 191 SER A O 1
ATOM 1455 N N . ARG A 1 192 ? 30.751 6.398 2.107 1.00 27.83 192 ARG A N 1
ATOM 1456 C CA . ARG A 1 192 ? 31.942 6.704 2.907 1.00 27.83 192 ARG A CA 1
ATOM 1457 C C . ARG A 1 192 ? 31.978 8.212 3.158 1.00 27.83 192 ARG A C 1
ATOM 1459 O O . ARG A 1 192 ? 31.690 8.990 2.251 1.00 27.83 192 ARG A O 1
ATOM 1466 N N . LYS A 1 193 ? 32.334 8.586 4.389 1.00 32.66 193 LYS A N 1
ATOM 1467 C CA . LYS A 1 193 ? 32.608 9.962 4.812 1.00 32.66 193 LYS A CA 1
ATOM 1468 C C . LYS A 1 193 ? 33.520 10.659 3.798 1.00 32.66 193 LYS A C 1
ATOM 1470 O O . LYS A 1 193 ? 34.605 10.158 3.518 1.00 32.66 193 LYS A O 1
ATOM 1475 N N . ALA A 1 194 ? 33.103 11.827 3.333 1.00 30.36 194 ALA A N 1
ATOM 1476 C CA . ALA A 1 194 ? 34.013 12.874 2.907 1.00 30.36 194 ALA A CA 1
ATOM 1477 C C . ALA A 1 194 ? 33.603 14.127 3.680 1.00 30.36 194 ALA A C 1
ATOM 1479 O O . ALA A 1 194 ? 32.545 14.708 3.452 1.00 30.36 194 ALA A O 1
ATOM 1480 N N . ASP A 1 195 ? 34.419 14.422 4.682 1.00 36.06 195 ASP A N 1
ATOM 1481 C CA . ASP A 1 195 ? 34.529 15.718 5.329 1.00 36.06 195 ASP A CA 1
ATOM 1482 C C . ASP A 1 195 ? 34.814 16.764 4.240 1.00 36.06 195 ASP A C 1
ATOM 1484 O O . ASP A 1 195 ? 35.640 16.496 3.367 1.00 36.06 195 ASP A O 1
ATOM 1488 N N . ASN A 1 196 ? 34.116 17.900 4.252 1.00 27.58 196 ASN A N 1
ATOM 1489 C CA . ASN A 1 196 ? 34.696 19.198 3.905 1.00 27.58 196 ASN A CA 1
ATOM 1490 C C . ASN A 1 196 ? 33.708 20.334 4.184 1.00 27.58 196 ASN A C 1
ATOM 1492 O O . ASN A 1 196 ? 32.577 20.367 3.699 1.00 27.58 196 ASN A O 1
ATOM 1496 N N . ARG A 1 197 ? 34.203 21.261 5.004 1.00 26.66 197 ARG A N 1
ATOM 1497 C CA . ARG A 1 197 ? 33.682 22.604 5.243 1.00 26.66 197 ARG A CA 1
ATOM 1498 C C . ARG A 1 197 ? 33.667 23.390 3.926 1.00 26.66 197 ARG A C 1
ATOM 1500 O O . ARG A 1 197 ? 34.633 23.268 3.183 1.00 26.66 197 ARG A O 1
ATOM 1507 N N . TRP A 1 198 ? 32.584 24.154 3.749 1.00 37.97 198 TRP A N 1
ATOM 1508 C CA . TRP A 1 198 ? 32.320 25.264 2.814 1.00 37.97 198 TRP A CA 1
ATOM 1509 C C . TRP A 1 198 ? 33.080 25.286 1.485 1.00 37.97 198 TRP A C 1
ATOM 1511 O O . TRP A 1 198 ? 34.293 25.582 1.492 1.00 37.97 198 TRP A O 1
#